Protein AF-A0A162JL66-F1 (afdb_monomer_lite)

pLDDT: mean 71.64, std 23.22, range [25.52, 96.62]

Radius of gyration: 28.18 Å; chains: 1; bounding box: 77×80×56 Å

Secondary structure (DSSP, 8-state):
-PPP-TTS--SHHHHHHHHHHHHTT--HHHHHHHH---HHHHHHHHTTSS---HHHHHHHHHHH-STTHHHHHHHHHHHSPPP-TT-PPPPPPP----PPPPP-PPPHHHHHHHHHHHHHHHHHHHHHHHHHHHSS----------------------PPPP--PPPPPP----PPP----PPPP-SPPPP---S-S-SS---EEPEEEPTT-TT-TTSPBPSS--EEEEEEEEE-SSS-EEEEEEEESSPPPTTEEEEEEEEE-TT---STTTT------EEEEEE-PBPTTSEEEEEEEE-SSTT-TT--EEEEEEEEEHHHHTTHHHHHHHHTSB-HHHHHHTT-EEEEEEEEPPP-

Foldseek 3Di:
DDQQFLVPDDEQVSLLVNLVVLCPPPQLVSQCVQQVDDSVRSVCSVVVVDGDDLSSQQSSCVRRPVVCNVSSSVSVCVHPPDPPPDPDPPDDDDDDDDDDDDDDDDPPVVVVVVVVVVVVVVVVVVVVVVVVVVPPDDDDDDDDDDDDDDDDDDDDPDDFDFFDADDDDDDDDDDDDDDDDDDDDDDDDDPPDDDDFDPDPQPAWWDWFAFLPPLQNLAAADPPKAWPTKGKDWDDDQQIWMKIKTAMPDDDDPQKWKWKWKFFAQPQQQWDPVSDGTPRFIQTHDTFDADPRRMTIDDIDGHDRPGTAGTWIKIWIKIAGPVCNVVRNVVCSVVVGHGSVRCVVRVIHTNTITIDGGDD

Sequence (360 aa):
MTQPRPDEVSSDEELRAAVLLLLGTSDDRAVERRVGVSKTTVNDLRNGRRRLTLKTLGLIVDAYDPEGREAWLAAWHRLHPKPARGAAPPEPAAGVTTQPAAQPGLPRRTAHVLAASALLASAAAVAAMVFVLARGDSGVVVEAASPAPRLLGPGSPGAAAPVGGPGPPPENGGPPPEDGGAPPAGGGAPPAGGGGCYSLPLPTSAAVGEGPGSGATELRRTAGLRITAGAYQYFASWNPSAAVGGRLSDRPAAGRLLIGAAWADPATADSTAAHHRGNGRFYPGEILRLTDQNCFTVQPYNLGYGGYTGITTRVYVLQVDSAVASVLPREAHRRGGLTADDLNRLGATAVGYLTIPSQP

Structure (mmCIF, N/CA/C/O backbone):
data_AF-A0A162JL66-F1
#
_entry.id   AF-A0A162JL66-F1
#
loop_
_atom_site.group_PDB
_atom_site.id
_atom_site.type_symbol
_atom_site.label_atom_id
_atom_site.label_alt_id
_atom_site.label_comp_id
_atom_site.label_asym_id
_atom_site.label_entity_id
_atom_site.label_seq_id
_atom_site.pdbx_PDB_ins_code
_atom_site.Cartn_x
_atom_site.Cartn_y
_atom_site.Cartn_z
_atom_site.occupancy
_atom_site.B_iso_or_equiv
_atom_site.auth_seq_id
_atom_site.auth_comp_id
_atom_site.auth_asym_id
_atom_site.auth_atom_id
_atom_site.pdbx_PDB_model_num
ATOM 1 N N . MET A 1 1 ? 22.229 -9.585 -30.115 1.00 55.38 1 MET A N 1
ATOM 2 C CA . MET A 1 1 ? 22.559 -8.330 -29.409 1.00 55.38 1 MET A CA 1
ATOM 3 C C . MET A 1 1 ? 24.070 -8.237 -29.357 1.00 55.38 1 MET A C 1
ATOM 5 O O . MET A 1 1 ? 24.690 -9.219 -28.972 1.00 55.38 1 MET A O 1
ATOM 9 N N . THR A 1 2 ? 24.650 -7.138 -29.832 1.00 69.44 2 THR A N 1
ATOM 10 C CA . THR A 1 2 ? 26.104 -6.916 -29.797 1.00 69.44 2 THR A CA 1
ATOM 11 C C . THR A 1 2 ? 26.551 -6.792 -28.343 1.00 69.44 2 THR A C 1
ATOM 13 O O . THR A 1 2 ? 25.904 -6.090 -27.567 1.00 69.44 2 THR A O 1
ATOM 16 N N . GLN A 1 3 ? 27.601 -7.517 -27.961 1.00 73.81 3 GLN A N 1
ATOM 17 C CA . GLN A 1 3 ? 28.135 -7.485 -26.601 1.00 73.81 3 GLN A CA 1
ATOM 18 C C . GLN A 1 3 ? 28.688 -6.079 -26.299 1.00 73.81 3 GLN A C 1
ATOM 20 O O . GLN A 1 3 ? 29.359 -5.510 -27.165 1.00 73.81 3 GLN A O 1
ATOM 25 N N . PRO A 1 4 ? 28.384 -5.493 -25.126 1.00 80.50 4 PRO A N 1
ATOM 26 C CA . PRO A 1 4 ? 28.867 -4.164 -24.766 1.00 80.50 4 PRO A CA 1
ATOM 27 C C . PRO A 1 4 ? 30.398 -4.130 -24.715 1.00 80.50 4 PRO A C 1
ATOM 29 O O . PRO A 1 4 ? 31.026 -5.039 -24.175 1.00 80.50 4 PRO A O 1
ATOM 32 N N . ARG A 1 5 ? 30.981 -3.068 -25.274 1.00 89.31 5 ARG A N 1
ATOM 33 C CA . ARG A 1 5 ? 32.426 -2.864 -25.398 1.00 89.31 5 ARG A CA 1
ATOM 34 C C . ARG A 1 5 ? 32.915 -1.810 -24.396 1.00 89.31 5 ARG A C 1
ATOM 36 O O . ARG A 1 5 ? 32.505 -0.654 -24.502 1.00 89.31 5 ARG A O 1
ATOM 43 N N . PRO A 1 6 ? 33.752 -2.169 -23.404 1.00 89.81 6 PRO A N 1
ATOM 44 C CA . PRO A 1 6 ? 34.174 -1.245 -22.342 1.00 89.81 6 PRO A CA 1
ATOM 45 C C . PRO A 1 6 ? 35.011 -0.054 -22.828 1.00 89.81 6 PRO A C 1
ATOM 47 O O . PRO A 1 6 ? 35.115 0.965 -22.148 1.00 89.81 6 PRO A O 1
ATOM 50 N N . ASP A 1 7 ? 35.666 -0.187 -23.974 1.00 90.56 7 ASP A N 1
ATOM 51 C CA . ASP A 1 7 ? 36.476 0.836 -24.633 1.00 90.56 7 ASP A CA 1
ATOM 52 C C . ASP A 1 7 ? 35.638 1.960 -25.255 1.00 90.56 7 ASP A C 1
ATOM 54 O O . ASP A 1 7 ? 36.099 3.098 -25.298 1.00 90.56 7 ASP A O 1
ATOM 58 N N . GLU A 1 8 ? 34.391 1.675 -25.634 1.00 90.62 8 GLU A N 1
ATOM 59 C CA . GLU A 1 8 ? 33.467 2.642 -26.245 1.00 90.62 8 GLU A CA 1
ATOM 60 C C . GLU A 1 8 ? 32.708 3.487 -25.198 1.00 90.62 8 GLU A C 1
ATOM 62 O O . GLU A 1 8 ? 32.038 4.455 -25.544 1.00 90.62 8 GLU A O 1
ATOM 67 N N . VAL A 1 9 ? 32.829 3.156 -23.906 1.00 92.56 9 VAL A N 1
ATOM 68 C CA . VAL A 1 9 ? 32.137 3.851 -22.811 1.00 92.56 9 VAL A CA 1
ATOM 69 C C . VAL A 1 9 ? 32.832 5.171 -22.455 1.00 92.56 9 VAL A C 1
ATOM 71 O O . VAL A 1 9 ? 34.001 5.179 -22.046 1.00 92.56 9 VAL A O 1
ATOM 74 N N . SER A 1 10 ? 32.078 6.271 -22.533 1.00 92.06 10 SER A N 1
ATOM 75 C CA . SER A 1 10 ? 32.544 7.650 -22.332 1.00 92.06 10 SER A CA 1
ATOM 76 C C . SER A 1 10 ? 31.839 8.416 -21.200 1.00 92.06 10 SER A C 1
ATOM 78 O O . SER A 1 10 ? 32.301 9.489 -20.810 1.00 92.06 10 SER A O 1
ATOM 80 N N . SER A 1 11 ? 30.772 7.859 -20.614 1.00 93.81 11 SER A N 1
ATOM 81 C CA . SER A 1 11 ? 30.043 8.460 -19.486 1.00 93.81 11 SER A CA 1
ATOM 82 C C . SER A 1 11 ? 29.573 7.439 -18.439 1.00 93.81 11 SER A C 1
ATOM 84 O O . SER A 1 11 ? 29.468 6.243 -18.714 1.00 93.81 11 SER A O 1
ATOM 86 N N . ASP A 1 12 ? 29.233 7.913 -17.231 1.00 91.88 12 ASP A N 1
ATOM 87 C CA . ASP A 1 12 ? 28.659 7.080 -16.155 1.00 91.88 12 ASP A CA 1
ATOM 88 C C . ASP A 1 12 ? 27.330 6.427 -16.564 1.00 91.88 12 ASP A C 1
ATOM 90 O O . ASP A 1 12 ? 27.007 5.314 -16.135 1.00 91.88 12 ASP A O 1
ATOM 94 N N . GLU A 1 13 ? 26.543 7.120 -17.390 1.00 90.81 13 GLU A N 1
ATOM 95 C CA . GLU A 1 13 ? 25.265 6.619 -17.887 1.00 90.81 13 GLU A CA 1
ATOM 96 C C . GLU A 1 13 ? 25.462 5.506 -18.918 1.00 90.81 13 GLU A C 1
ATOM 98 O O . GLU A 1 13 ? 24.816 4.462 -18.807 1.00 90.81 13 GLU A O 1
ATOM 103 N N . GLU A 1 14 ? 26.407 5.678 -19.846 1.00 93.50 14 GLU A N 1
ATOM 104 C CA . GLU A 1 14 ? 26.812 4.635 -20.793 1.00 93.50 14 GLU A CA 1
ATOM 105 C C . GLU A 1 14 ? 27.408 3.427 -20.072 1.00 93.50 14 GLU A C 1
ATOM 107 O O . GLU A 1 14 ? 27.053 2.293 -20.390 1.00 93.50 14 GLU A O 1
ATOM 112 N N . LEU A 1 15 ? 28.243 3.645 -19.047 1.00 94.38 15 LEU A N 1
ATOM 113 C CA . LEU A 1 15 ? 28.812 2.558 -18.252 1.00 94.38 15 LEU A CA 1
ATOM 114 C C . LEU A 1 15 ? 27.707 1.753 -17.568 1.00 94.38 15 LEU A C 1
ATOM 116 O O . LEU A 1 15 ? 27.706 0.522 -17.610 1.00 94.38 15 LEU A O 1
ATOM 120 N N . ARG A 1 16 ? 26.732 2.442 -16.964 1.00 94.31 16 ARG A N 1
ATOM 121 C CA . ARG A 1 16 ? 25.564 1.800 -16.360 1.00 94.31 16 ARG A CA 1
ATOM 122 C C . ARG A 1 16 ? 24.768 1.027 -17.409 1.00 94.31 16 ARG A C 1
ATOM 124 O O . ARG A 1 16 ? 24.469 -0.139 -17.173 1.00 94.31 16 ARG A O 1
ATOM 131 N N . ALA A 1 17 ? 24.437 1.637 -18.545 1.00 92.81 17 ALA A N 1
ATOM 132 C CA . ALA A 1 17 ? 23.670 0.992 -19.610 1.00 92.81 17 ALA A CA 1
ATOM 133 C C . ALA A 1 17 ? 24.374 -0.270 -20.138 1.00 92.81 17 ALA A C 1
ATOM 135 O O . ALA A 1 17 ? 23.748 -1.320 -20.275 1.00 92.81 17 ALA A O 1
ATOM 136 N N . ALA A 1 18 ? 25.688 -0.199 -20.341 1.00 95.12 18 ALA A N 1
ATOM 137 C CA . ALA A 1 18 ? 26.506 -1.307 -20.809 1.00 95.12 18 ALA A CA 1
ATOM 138 C C . ALA A 1 18 ? 26.575 -2.455 -19.777 1.00 95.12 18 ALA A C 1
ATOM 140 O O . ALA A 1 18 ? 26.423 -3.624 -20.132 1.00 95.12 18 ALA A O 1
ATOM 141 N N . VAL A 1 19 ? 26.678 -2.140 -18.481 1.00 93.62 19 VAL A N 1
ATOM 142 C CA . VAL A 1 19 ? 26.569 -3.138 -17.398 1.00 93.62 19 VAL A CA 1
ATOM 143 C C . VAL A 1 19 ? 25.168 -3.754 -17.333 1.00 93.62 19 VAL A C 1
ATOM 145 O O . VAL A 1 19 ? 25.031 -4.951 -17.091 1.00 93.62 19 VAL A O 1
ATOM 148 N N . LEU A 1 20 ? 24.107 -2.981 -17.577 1.00 93.25 20 LEU A N 1
ATOM 149 C CA . LEU A 1 20 ? 22.746 -3.523 -17.636 1.00 93.25 20 LEU A CA 1
ATOM 150 C C . LEU A 1 20 ? 22.550 -4.469 -18.829 1.00 93.25 20 LEU A C 1
ATOM 152 O O . LEU A 1 20 ? 21.842 -5.467 -18.687 1.00 93.25 20 LEU A O 1
ATOM 156 N N . LEU A 1 21 ? 23.215 -4.214 -19.961 1.00 93.69 21 LEU A N 1
ATOM 157 C CA . LEU A 1 21 ? 23.249 -5.141 -21.095 1.00 93.69 21 LEU A CA 1
ATOM 158 C C . LEU A 1 21 ? 23.950 -6.461 -20.740 1.00 93.69 21 LEU A C 1
ATOM 160 O O . LEU A 1 21 ? 23.457 -7.512 -21.146 1.00 93.69 21 LEU A O 1
ATOM 164 N N . LEU A 1 22 ? 25.025 -6.438 -19.937 1.00 91.62 22 LEU A N 1
ATOM 165 C CA . LEU A 1 22 ? 25.672 -7.663 -19.432 1.00 91.62 22 LEU A CA 1
ATOM 166 C C . LEU A 1 22 ? 24.730 -8.518 -18.574 1.00 91.62 22 LEU A C 1
ATOM 168 O O . LEU A 1 22 ? 24.736 -9.743 -18.677 1.00 91.62 22 LEU A O 1
ATOM 172 N N . LEU A 1 23 ? 23.898 -7.886 -17.739 1.00 92.00 23 LEU A N 1
ATOM 173 C CA . LEU A 1 23 ? 22.900 -8.603 -16.933 1.00 92.00 23 LEU A CA 1
ATOM 174 C C . LEU A 1 23 ? 21.811 -9.258 -17.803 1.00 92.00 23 LEU A C 1
ATOM 176 O O . LEU A 1 23 ? 21.158 -10.216 -17.368 1.00 92.00 23 LEU A O 1
ATOM 180 N N . GLY A 1 24 ? 21.606 -8.735 -19.015 1.00 89.81 24 GLY A N 1
ATOM 181 C CA . GLY A 1 24 ? 20.617 -9.204 -19.975 1.00 89.81 24 GLY A CA 1
ATOM 182 C C . GLY A 1 24 ? 19.205 -9.235 -19.390 1.00 89.81 24 GLY A C 1
ATOM 183 O O . GLY A 1 24 ? 18.811 -8.392 -18.581 1.00 89.81 24 GLY A O 1
ATOM 184 N N . THR A 1 25 ? 18.443 -10.260 -19.770 1.00 85.94 25 THR A N 1
ATOM 185 C CA . THR A 1 25 ? 17.066 -10.487 -19.304 1.00 85.94 25 THR A CA 1
ATOM 186 C C . THR A 1 25 ? 16.987 -11.246 -17.976 1.00 85.94 25 THR A C 1
ATOM 188 O O . THR A 1 25 ? 15.908 -11.698 -17.598 1.00 85.94 25 THR A O 1
ATOM 191 N N . SER A 1 26 ? 18.107 -11.430 -17.265 1.00 84.88 26 SER A N 1
ATOM 192 C CA . SER A 1 26 ? 18.126 -12.154 -15.987 1.00 84.88 26 SER A CA 1
ATOM 193 C C . SER A 1 26 ? 17.228 -11.456 -14.964 1.00 84.88 26 SER A C 1
ATOM 195 O O . SER A 1 26 ? 17.289 -10.234 -14.822 1.00 84.88 26 SER A O 1
ATOM 197 N N . ASP A 1 27 ? 16.405 -12.192 -14.218 1.00 89.25 27 ASP A N 1
ATOM 198 C CA . ASP A 1 27 ? 15.621 -11.589 -13.137 1.00 89.25 27 ASP A CA 1
ATOM 199 C C . ASP A 1 27 ? 16.525 -11.134 -11.971 1.00 89.25 27 ASP A C 1
ATOM 201 O O . ASP A 1 27 ? 17.622 -11.662 -11.770 1.00 89.25 27 ASP A O 1
ATOM 205 N N . ASP A 1 28 ? 16.077 -10.153 -11.182 1.00 88.75 28 ASP A N 1
ATOM 206 C CA . ASP A 1 28 ? 16.898 -9.561 -10.114 1.00 88.75 28 ASP A CA 1
ATOM 207 C C . ASP A 1 28 ? 17.362 -10.588 -9.065 1.00 88.75 28 ASP A C 1
ATOM 209 O O . ASP A 1 28 ? 18.447 -10.443 -8.503 1.00 88.75 28 ASP A O 1
ATOM 213 N N . ARG A 1 29 ? 16.567 -11.636 -8.793 1.00 82.88 29 ARG A N 1
ATOM 214 C CA . ARG A 1 29 ? 16.950 -12.692 -7.841 1.00 82.88 29 ARG A CA 1
ATOM 215 C C . ARG A 1 29 ? 18.001 -13.624 -8.437 1.00 82.88 29 ARG A C 1
ATOM 217 O O . ARG A 1 29 ? 18.835 -14.144 -7.699 1.00 82.88 29 ARG A O 1
ATOM 224 N N . ALA A 1 30 ? 17.961 -13.878 -9.742 1.00 85.69 30 ALA A N 1
ATOM 225 C CA . ALA A 1 30 ? 19.005 -14.626 -10.434 1.00 85.69 30 ALA A CA 1
ATOM 226 C C . ALA A 1 30 ? 20.337 -13.867 -10.408 1.00 85.69 30 ALA A C 1
ATOM 228 O O . ALA A 1 30 ? 21.368 -14.466 -10.100 1.00 85.69 30 ALA A O 1
ATOM 229 N N . VAL A 1 31 ? 20.305 -12.549 -10.638 1.00 90.94 31 VAL A N 1
ATOM 230 C CA . VAL A 1 31 ? 21.490 -11.689 -10.503 1.00 90.94 31 VAL A CA 1
ATOM 231 C C . VAL A 1 31 ? 22.008 -11.708 -9.064 1.00 90.94 31 VAL A C 1
ATOM 233 O O . VAL A 1 31 ? 23.198 -11.921 -8.858 1.00 90.94 31 VAL A O 1
ATOM 236 N N . GLU A 1 32 ? 21.131 -11.576 -8.067 1.00 92.56 32 GLU A N 1
ATOM 237 C CA . GLU A 1 32 ? 21.513 -11.619 -6.650 1.00 92.56 32 GLU A CA 1
ATOM 238 C C . GLU A 1 32 ? 22.238 -12.911 -6.267 1.00 92.56 32 GLU A C 1
ATOM 240 O O . GLU A 1 32 ? 23.322 -12.855 -5.688 1.00 92.56 32 GLU A O 1
ATOM 245 N N . ARG A 1 33 ? 21.693 -14.075 -6.642 1.00 89.31 33 ARG A N 1
ATOM 246 C CA . ARG A 1 33 ? 22.324 -15.373 -6.348 1.00 89.31 33 ARG A CA 1
ATOM 247 C C . ARG A 1 33 ? 23.684 -15.539 -7.020 1.00 89.31 33 ARG A C 1
ATOM 249 O O . ARG A 1 33 ? 24.554 -16.193 -6.460 1.00 89.31 33 ARG A O 1
ATOM 256 N N . ARG A 1 34 ? 23.844 -14.991 -8.226 1.00 91.88 34 ARG A N 1
ATOM 257 C CA . ARG A 1 34 ? 25.057 -15.161 -9.034 1.00 91.88 34 ARG A CA 1
ATOM 258 C C . ARG A 1 34 ? 26.168 -14.183 -8.650 1.00 91.88 34 ARG A C 1
ATOM 260 O O . ARG A 1 34 ? 27.333 -14.549 -8.692 1.00 91.88 34 ARG A O 1
ATOM 267 N N . VAL A 1 35 ? 25.804 -12.953 -8.297 1.00 93.69 35 VAL A N 1
ATOM 268 C CA . VAL A 1 35 ? 26.733 -11.830 -8.087 1.00 93.69 35 VAL A CA 1
ATOM 269 C C . VAL A 1 35 ? 26.956 -11.532 -6.598 1.00 93.69 35 VAL A C 1
ATOM 271 O O . VAL A 1 35 ? 27.946 -10.908 -6.224 1.00 93.69 35 VAL A O 1
ATOM 274 N N . GLY A 1 36 ? 26.028 -11.934 -5.724 1.00 91.06 36 GLY A N 1
ATOM 275 C CA . GLY A 1 36 ? 26.053 -11.586 -4.298 1.00 91.06 36 GLY A CA 1
ATOM 276 C C . GLY A 1 36 ? 25.657 -10.131 -4.007 1.00 91.06 36 GLY A C 1
ATOM 277 O O . GLY A 1 36 ? 25.866 -9.632 -2.902 1.00 91.06 36 GLY A O 1
ATOM 278 N N . VAL A 1 37 ? 25.090 -9.430 -4.991 1.00 91.81 37 VAL A N 1
ATOM 279 C CA . VAL A 1 37 ? 24.539 -8.076 -4.844 1.00 91.81 37 VAL A CA 1
ATOM 280 C C . VAL A 1 37 ? 23.053 -8.188 -4.528 1.00 91.81 37 VAL A C 1
ATOM 282 O O . VAL A 1 37 ? 22.335 -8.887 -5.233 1.00 91.81 37 VAL A O 1
ATOM 285 N N . SER A 1 38 ? 22.571 -7.495 -3.491 1.00 92.31 38 SER A N 1
ATOM 286 C CA . SER A 1 38 ? 21.170 -7.626 -3.068 1.00 92.31 38 SER A CA 1
ATOM 287 C C . SER A 1 38 ? 20.188 -7.312 -4.198 1.00 92.31 38 SER A C 1
ATOM 289 O O . SER A 1 38 ? 20.421 -6.391 -4.989 1.00 92.31 38 SER A O 1
ATOM 291 N N . LYS A 1 39 ? 19.044 -8.009 -4.224 1.00 91.69 39 LYS A N 1
ATOM 292 C CA . LYS A 1 39 ? 17.971 -7.773 -5.207 1.00 91.69 39 LYS A CA 1
ATOM 293 C C . LYS A 1 39 ? 17.625 -6.285 -5.334 1.00 91.69 39 LYS A C 1
ATOM 295 O O . LYS A 1 39 ? 17.505 -5.761 -6.438 1.00 91.69 39 LYS A O 1
ATOM 300 N N . THR A 1 40 ? 17.489 -5.595 -4.200 1.00 90.94 40 THR A N 1
ATOM 301 C CA . THR A 1 40 ? 17.179 -4.159 -4.156 1.00 90.94 40 THR A CA 1
ATOM 302 C C . THR A 1 40 ? 18.247 -3.331 -4.865 1.00 90.94 40 THR A C 1
ATOM 304 O O . THR A 1 40 ? 17.906 -2.458 -5.650 1.00 90.94 40 THR A O 1
ATOM 307 N N . THR A 1 41 ? 19.530 -3.655 -4.676 1.00 91.38 41 THR A N 1
ATOM 308 C CA . THR A 1 41 ? 20.629 -2.954 -5.355 1.00 91.38 41 THR A CA 1
ATOM 309 C C . THR A 1 41 ? 20.580 -3.152 -6.870 1.00 91.38 41 THR A C 1
ATOM 311 O O . THR A 1 41 ? 20.775 -2.188 -7.606 1.00 91.38 41 THR A O 1
ATOM 314 N N . VAL A 1 42 ? 20.302 -4.372 -7.342 1.00 92.38 42 VAL A N 1
ATOM 315 C CA . VAL A 1 42 ? 20.162 -4.663 -8.782 1.00 92.38 42 VAL A CA 1
ATOM 316 C C . VAL A 1 42 ? 18.983 -3.888 -9.375 1.00 92.38 42 VAL A C 1
ATOM 318 O O . VAL A 1 42 ? 19.127 -3.230 -10.406 1.00 92.38 42 VAL A O 1
ATOM 321 N N . ASN A 1 43 ? 17.842 -3.901 -8.683 1.00 91.38 43 ASN A N 1
ATOM 322 C CA . ASN A 1 43 ? 16.649 -3.160 -9.081 1.00 91.38 43 ASN A CA 1
ATOM 323 C C . ASN A 1 43 ? 16.908 -1.642 -9.118 1.00 91.38 43 ASN A C 1
ATOM 325 O O . ASN A 1 43 ? 16.503 -0.958 -10.054 1.00 91.38 43 ASN A O 1
ATOM 329 N N . ASP A 1 44 ? 17.619 -1.093 -8.133 1.00 93.19 44 ASP A N 1
ATOM 330 C CA . ASP A 1 44 ? 17.953 0.333 -8.103 1.00 93.19 44 ASP A CA 1
ATOM 331 C C . ASP A 1 44 ? 18.928 0.735 -9.215 1.00 93.19 44 ASP A C 1
ATOM 333 O O . ASP A 1 44 ? 18.790 1.821 -9.776 1.00 93.19 44 ASP A O 1
ATOM 337 N N . LEU A 1 45 ? 19.879 -0.133 -9.573 1.00 92.12 45 LEU A N 1
ATOM 338 C CA . LEU A 1 45 ? 20.788 0.089 -10.702 1.00 92.12 45 LEU A CA 1
ATOM 339 C C . LEU A 1 45 ? 20.041 0.097 -12.041 1.00 92.12 45 LEU A C 1
ATOM 341 O O . LEU A 1 45 ? 20.247 1.001 -12.858 1.00 92.12 45 LEU A O 1
ATOM 345 N N . ARG A 1 46 ? 19.137 -0.870 -12.244 1.00 91.38 46 ARG A N 1
ATOM 346 C CA . ARG A 1 46 ? 18.270 -0.956 -13.432 1.00 91.38 46 ARG A CA 1
ATOM 347 C C . ARG A 1 46 ? 17.433 0.302 -13.609 1.00 91.38 46 ARG A C 1
ATOM 349 O O . ARG A 1 46 ? 17.444 0.908 -14.676 1.00 91.38 46 ARG A O 1
ATOM 356 N N . ASN A 1 47 ? 16.810 0.750 -12.525 1.00 90.00 47 ASN A N 1
ATOM 357 C CA . ASN A 1 47 ? 15.946 1.927 -12.526 1.00 90.00 47 ASN A CA 1
ATOM 358 C C . ASN A 1 47 ? 16.706 3.262 -12.416 1.00 90.00 47 ASN A C 1
ATOM 360 O O . ASN A 1 47 ? 16.076 4.304 -12.283 1.00 90.00 47 ASN A O 1
ATOM 364 N N . GLY A 1 48 ? 18.046 3.258 -12.403 1.00 89.69 48 GLY A N 1
ATOM 365 C CA . GLY A 1 48 ? 18.849 4.483 -12.285 1.00 89.69 48 GLY A CA 1
ATOM 366 C C . GLY A 1 48 ? 18.729 5.200 -10.933 1.00 89.69 48 GLY A C 1
ATOM 367 O O . GLY A 1 48 ? 19.224 6.312 -10.784 1.00 89.69 48 GLY A O 1
ATOM 368 N N . ARG A 1 49 ? 18.114 4.565 -9.926 1.00 85.75 49 ARG A N 1
ATOM 369 C CA . ARG A 1 49 ? 17.976 5.100 -8.558 1.00 85.75 49 ARG A CA 1
ATOM 370 C C . ARG A 1 49 ? 19.281 5.050 -7.776 1.00 85.75 49 ARG A C 1
ATOM 372 O O . ARG A 1 49 ? 19.440 5.757 -6.785 1.00 85.75 49 ARG A O 1
ATOM 379 N N . ARG A 1 50 ? 20.212 4.196 -8.203 1.00 90.25 50 ARG A N 1
ATOM 380 C CA . ARG A 1 50 ? 21.532 4.065 -7.596 1.00 90.25 50 ARG A CA 1
ATOM 381 C C . ARG A 1 50 ? 22.616 4.237 -8.645 1.00 90.25 50 ARG A C 1
ATOM 383 O O . ARG A 1 50 ? 22.570 3.619 -9.706 1.00 90.25 50 ARG A O 1
ATOM 390 N N . ARG A 1 51 ? 23.625 5.041 -8.306 1.00 92.12 51 ARG A N 1
ATOM 391 C CA . ARG A 1 51 ? 24.854 5.139 -9.095 1.00 92.12 51 ARG A CA 1
ATOM 392 C C . ARG A 1 51 ? 25.620 3.823 -9.025 1.00 92.12 51 ARG A C 1
ATOM 394 O O . ARG A 1 51 ? 25.708 3.202 -7.960 1.00 92.12 51 AR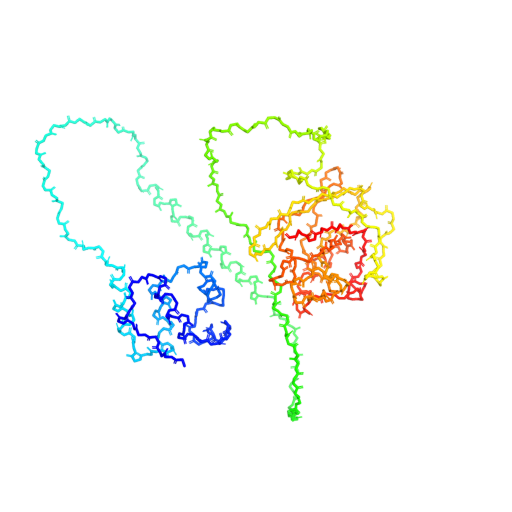G A O 1
ATOM 401 N N . LEU A 1 52 ? 26.189 3.415 -10.154 1.00 94.06 52 LEU A N 1
ATOM 402 C CA . LEU A 1 52 ? 27.126 2.302 -10.182 1.00 94.06 52 LEU A CA 1
ATOM 403 C C . LEU A 1 52 ? 28.319 2.638 -9.278 1.00 94.06 52 LEU A C 1
ATOM 405 O O . LEU A 1 52 ? 28.709 3.793 -9.155 1.00 94.06 52 LEU A O 1
ATOM 409 N N . THR A 1 53 ? 28.860 1.638 -8.588 1.00 95.25 53 THR A N 1
ATOM 410 C CA . THR A 1 53 ? 30.053 1.790 -7.742 1.00 95.25 53 THR A CA 1
ATOM 411 C C . THR A 1 53 ? 31.105 0.800 -8.202 1.00 95.25 53 THR A C 1
ATOM 413 O O . THR A 1 53 ? 30.740 -0.291 -8.641 1.00 95.25 53 THR A O 1
ATOM 416 N N . LEU A 1 54 ? 32.388 1.116 -8.007 1.00 95.50 54 LEU A N 1
ATOM 417 C CA . LEU A 1 54 ? 33.501 0.222 -8.347 1.00 95.50 54 LEU A CA 1
ATOM 418 C C . LEU A 1 54 ? 33.310 -1.197 -7.791 1.00 95.50 54 LEU A C 1
ATOM 420 O O . LEU A 1 54 ? 33.491 -2.178 -8.503 1.00 95.50 54 LEU A O 1
ATOM 424 N N . LYS A 1 55 ? 32.875 -1.309 -6.528 1.00 95.19 55 LYS A N 1
ATOM 425 C CA . LYS A 1 55 ? 32.601 -2.605 -5.892 1.00 95.19 55 LYS A CA 1
ATOM 426 C C . LYS A 1 55 ? 31.508 -3.381 -6.629 1.00 95.19 55 LYS A C 1
ATOM 428 O O . LYS A 1 55 ? 31.650 -4.577 -6.844 1.00 95.19 55 LYS A O 1
ATOM 433 N N . THR A 1 56 ? 30.411 -2.712 -6.980 1.00 95.06 56 THR A N 1
ATOM 434 C CA . THR A 1 56 ? 29.270 -3.381 -7.621 1.00 95.06 56 THR A CA 1
ATOM 435 C C . THR A 1 56 ? 29.573 -3.732 -9.075 1.00 95.06 56 THR A C 1
ATOM 437 O O . THR A 1 56 ? 29.207 -4.816 -9.511 1.00 95.06 56 THR A O 1
ATOM 440 N N . LEU A 1 57 ? 30.291 -2.860 -9.791 1.00 96.31 57 LEU A N 1
ATOM 441 C CA . LEU A 1 57 ? 30.820 -3.148 -11.122 1.00 96.31 57 LEU A CA 1
ATOM 442 C C . LEU A 1 57 ? 31.703 -4.399 -11.093 1.00 96.31 57 LEU A C 1
ATOM 444 O O . LEU A 1 57 ? 31.445 -5.322 -11.854 1.00 96.31 57 LEU A O 1
ATOM 448 N N . GLY A 1 58 ? 32.685 -4.452 -10.185 1.00 95.44 58 GLY A N 1
ATOM 449 C CA . GLY A 1 58 ? 33.593 -5.595 -10.064 1.00 95.44 58 GLY A CA 1
ATOM 450 C C . GLY A 1 58 ? 32.848 -6.912 -9.859 1.00 95.44 58 GLY A C 1
ATOM 451 O O . GLY A 1 58 ? 33.054 -7.845 -10.621 1.00 95.44 58 GLY A O 1
ATOM 452 N N . LEU A 1 59 ? 31.902 -6.953 -8.913 1.00 95.25 59 LEU A N 1
ATOM 453 C CA . LEU A 1 59 ? 31.103 -8.158 -8.664 1.00 95.25 59 LEU A CA 1
ATOM 454 C C . LEU A 1 59 ? 30.304 -8.602 -9.900 1.00 95.25 59 LEU A C 1
ATOM 456 O O . LEU A 1 59 ? 30.257 -9.791 -10.207 1.00 95.25 59 LEU A O 1
ATOM 460 N N . ILE A 1 60 ? 29.652 -7.666 -10.602 1.00 95.62 60 ILE A N 1
ATOM 461 C CA . ILE A 1 60 ? 28.850 -7.994 -11.790 1.00 95.62 60 ILE A CA 1
ATOM 462 C C . ILE A 1 60 ? 29.749 -8.533 -12.905 1.00 95.62 60 ILE A C 1
ATOM 464 O O . ILE A 1 60 ? 29.427 -9.555 -13.509 1.00 95.62 60 ILE A O 1
ATOM 468 N N . VAL A 1 61 ? 30.872 -7.869 -13.164 1.00 96.25 61 VAL A N 1
ATOM 469 C CA . VAL A 1 61 ? 31.783 -8.242 -14.246 1.00 96.25 61 VAL A CA 1
ATOM 470 C C . VAL A 1 61 ? 32.476 -9.571 -13.950 1.00 96.25 61 VAL A C 1
ATOM 472 O O . VAL A 1 61 ? 32.484 -10.433 -14.819 1.00 96.25 61 VAL A O 1
ATOM 475 N N . ASP A 1 62 ? 32.913 -9.818 -12.713 1.00 95.31 62 ASP A N 1
ATOM 476 C CA . ASP A 1 62 ? 33.477 -11.115 -12.299 1.00 95.31 62 ASP A CA 1
ATOM 477 C C . ASP A 1 62 ? 32.515 -12.286 -12.587 1.00 95.31 62 ASP A C 1
ATOM 479 O O . ASP A 1 62 ? 32.940 -13.401 -12.889 1.00 95.31 62 ASP A O 1
ATOM 483 N N . ALA A 1 63 ? 31.205 -12.040 -12.512 1.00 94.62 63 ALA A N 1
ATOM 484 C CA . ALA A 1 63 ? 30.178 -13.059 -12.691 1.00 94.62 63 ALA A CA 1
ATOM 485 C C . ALA A 1 63 ? 29.688 -13.239 -14.141 1.00 94.62 63 ALA A C 1
ATOM 487 O O . ALA A 1 63 ? 29.225 -14.336 -14.485 1.00 94.62 63 ALA A O 1
ATOM 488 N N . TYR A 1 64 ? 29.707 -12.183 -14.961 1.00 94.50 64 TYR A N 1
ATOM 489 C CA . TYR A 1 64 ? 29.111 -12.165 -16.308 1.00 94.50 64 TYR A CA 1
ATOM 490 C C . TYR A 1 64 ? 30.124 -11.994 -17.444 1.00 94.50 64 TYR A C 1
ATOM 492 O O . TYR A 1 64 ? 29.844 -12.453 -18.548 1.00 94.50 64 TYR A O 1
ATOM 500 N N . ASP A 1 65 ? 31.273 -11.373 -17.185 1.00 94.44 65 ASP A N 1
ATOM 501 C CA . ASP A 1 65 ? 32.336 -11.132 -18.164 1.00 94.44 65 ASP A CA 1
ATOM 502 C C . ASP A 1 65 ? 33.725 -11.141 -17.485 1.00 94.44 65 ASP A C 1
ATOM 504 O O . ASP A 1 65 ? 34.405 -10.113 -17.410 1.00 94.44 65 ASP A O 1
ATOM 508 N N . PRO A 1 66 ? 34.151 -12.292 -16.925 1.00 94.56 66 PRO A N 1
ATOM 509 C CA . PRO A 1 66 ? 35.411 -12.377 -16.188 1.00 94.56 66 PRO A CA 1
ATOM 510 C C . PRO A 1 66 ? 36.634 -12.123 -17.080 1.00 94.56 66 PRO A C 1
ATOM 512 O O . PRO A 1 66 ? 37.644 -11.613 -16.599 1.00 94.56 66 PRO A O 1
ATOM 515 N N . GLU A 1 67 ? 36.548 -12.441 -18.374 1.00 94.44 67 GLU A N 1
ATOM 516 C CA . GLU A 1 67 ? 37.622 -12.204 -19.346 1.00 94.44 67 GLU A CA 1
ATOM 517 C C . GLU A 1 67 ? 37.775 -10.707 -19.666 1.00 94.44 67 GLU A C 1
ATOM 519 O O . GLU A 1 67 ? 38.896 -10.212 -19.790 1.00 94.44 67 GLU A O 1
ATOM 524 N N . GLY A 1 68 ? 36.668 -9.955 -19.719 1.00 94.12 68 GLY A N 1
ATOM 525 C CA . GLY A 1 68 ? 36.654 -8.505 -19.933 1.00 94.12 68 GLY A CA 1
ATOM 526 C C . GLY A 1 68 ? 36.922 -7.661 -18.683 1.00 94.12 68 GLY A C 1
ATOM 527 O O . GLY A 1 68 ? 36.912 -6.429 -18.760 1.00 94.12 68 GLY A O 1
ATOM 528 N N . ARG A 1 69 ? 37.166 -8.281 -17.521 1.00 95.25 69 ARG A N 1
ATOM 529 C CA . ARG A 1 69 ? 37.236 -7.605 -16.215 1.00 95.25 69 ARG A CA 1
ATOM 530 C C . ARG A 1 69 ? 38.127 -6.373 -16.186 1.00 95.25 69 ARG A C 1
ATOM 532 O O . ARG A 1 69 ? 37.689 -5.296 -15.781 1.00 95.25 69 ARG A O 1
ATOM 539 N N . GLU A 1 70 ? 39.369 -6.517 -16.625 1.00 95.31 70 GLU A N 1
ATOM 540 C CA . GLU A 1 70 ? 40.335 -5.419 -16.592 1.00 95.31 70 GLU A CA 1
ATOM 541 C C . GLU A 1 70 ? 39.924 -4.268 -17.521 1.00 95.31 70 GLU A C 1
ATOM 543 O O . GLU A 1 70 ? 40.117 -3.102 -17.176 1.00 95.31 70 GLU A O 1
ATOM 548 N N . ALA A 1 71 ? 39.267 -4.562 -18.648 1.00 96.44 71 ALA A N 1
ATOM 549 C CA . ALA A 1 71 ? 38.756 -3.538 -19.557 1.00 96.44 71 ALA A CA 1
ATOM 550 C C . ALA A 1 71 ? 37.606 -2.730 -18.926 1.00 96.44 71 ALA A C 1
ATOM 552 O O . ALA A 1 71 ? 37.579 -1.502 -19.040 1.00 96.44 71 ALA A O 1
ATOM 553 N N . TRP A 1 72 ? 36.700 -3.385 -18.193 1.00 96.62 72 TRP A N 1
ATOM 554 C CA . TRP A 1 72 ? 35.629 -2.715 -17.444 1.00 96.62 72 TRP A CA 1
ATOM 555 C C . TRP A 1 72 ? 36.153 -1.846 -16.300 1.00 96.62 72 TRP A C 1
ATOM 557 O O . TRP A 1 72 ? 35.678 -0.726 -16.097 1.00 96.62 72 TRP A O 1
ATOM 567 N N . LEU A 1 73 ? 37.154 -2.329 -15.561 1.00 95.75 73 LEU A N 1
ATOM 568 C CA . LEU A 1 73 ? 37.785 -1.546 -14.498 1.00 95.75 73 LEU A CA 1
ATOM 569 C C . LEU A 1 73 ? 38.576 -0.362 -15.063 1.00 95.75 73 LEU A C 1
ATOM 571 O O . LEU A 1 73 ? 38.520 0.735 -14.505 1.00 95.75 73 LEU A O 1
ATOM 575 N N . ALA A 1 74 ? 39.253 -0.543 -16.198 1.00 94.56 74 ALA A N 1
ATOM 576 C CA . ALA A 1 74 ? 39.901 0.551 -16.910 1.00 94.56 74 ALA A CA 1
ATOM 577 C C . ALA A 1 74 ? 38.881 1.614 -17.347 1.00 94.56 74 ALA A C 1
ATOM 579 O O . ALA A 1 74 ? 39.132 2.802 -17.148 1.00 94.56 74 ALA A O 1
ATOM 580 N N . ALA A 1 75 ? 37.716 1.212 -17.868 1.00 96.31 75 ALA A N 1
ATOM 581 C CA . ALA A 1 75 ? 36.632 2.133 -18.215 1.00 96.31 75 ALA A CA 1
ATOM 582 C C . ALA A 1 75 ? 36.156 2.946 -17.004 1.00 96.31 75 ALA A C 1
ATOM 584 O O . ALA A 1 75 ? 36.108 4.174 -17.065 1.00 96.31 75 ALA A O 1
ATOM 585 N N . TRP A 1 76 ? 35.918 2.285 -15.867 1.00 96.19 76 TRP A N 1
ATOM 586 C CA . TRP A 1 76 ? 35.587 2.962 -14.611 1.00 96.19 76 TRP A CA 1
ATOM 587 C C . TRP A 1 76 ? 36.660 3.980 -14.197 1.00 96.19 76 TRP A C 1
ATOM 589 O O . TRP A 1 76 ? 36.340 5.101 -13.806 1.00 96.19 76 TRP A O 1
ATOM 599 N N . HIS A 1 77 ? 37.942 3.622 -14.285 1.00 95.00 77 HIS A N 1
ATOM 600 C CA . HIS A 1 77 ? 39.036 4.516 -13.901 1.00 95.00 77 HIS A CA 1
ATOM 601 C C . HIS A 1 77 ? 39.229 5.704 -14.848 1.00 95.00 77 HIS A C 1
ATOM 603 O O . HIS A 1 77 ? 39.648 6.763 -14.380 1.00 95.00 77 HIS A O 1
ATOM 609 N N . ARG A 1 78 ? 38.894 5.568 -16.139 1.00 94.69 78 ARG A N 1
ATOM 610 C CA . ARG A 1 78 ? 38.862 6.707 -17.073 1.00 94.69 78 ARG A CA 1
ATOM 611 C C . ARG A 1 78 ? 37.792 7.726 -16.679 1.00 94.69 78 ARG A C 1
ATOM 613 O O . ARG A 1 78 ? 38.066 8.920 -16.707 1.00 94.69 78 ARG A O 1
ATOM 620 N N . LEU A 1 79 ? 36.609 7.256 -16.281 1.00 94.19 79 LEU A N 1
ATOM 621 C CA . LEU A 1 79 ? 35.492 8.112 -15.857 1.00 94.19 79 LEU A CA 1
ATOM 622 C C . LEU A 1 79 ? 35.690 8.705 -14.457 1.00 94.19 79 LEU A C 1
ATOM 624 O O . LEU A 1 79 ? 35.230 9.807 -14.163 1.00 94.19 79 LEU A O 1
ATOM 628 N N . HIS A 1 80 ? 36.412 7.990 -13.594 1.00 92.19 80 HIS A N 1
ATOM 629 C CA . HIS A 1 80 ? 36.672 8.386 -12.214 1.00 92.19 80 HIS A CA 1
ATOM 630 C C . HIS A 1 80 ? 38.176 8.430 -11.924 1.00 92.19 80 HIS A C 1
ATOM 632 O O . HIS A 1 80 ? 38.690 7.575 -11.184 1.00 92.19 80 HIS A O 1
ATOM 638 N N . PRO A 1 81 ? 38.902 9.420 -12.478 1.00 85.31 81 PRO A N 1
ATOM 639 C CA . PRO A 1 81 ? 40.317 9.578 -12.202 1.00 85.31 81 PRO A CA 1
ATOM 640 C C . PRO A 1 81 ? 40.511 9.772 -10.699 1.00 85.31 81 PRO A C 1
ATOM 642 O O . PRO A 1 81 ? 39.924 10.653 -10.066 1.00 85.31 81 PRO A O 1
ATOM 645 N N . LYS A 1 82 ? 41.335 8.910 -10.101 1.00 80.12 82 LYS A N 1
ATOM 646 C CA . LYS A 1 82 ? 41.685 9.038 -8.689 1.00 80.12 82 LYS A CA 1
ATOM 647 C C . LYS A 1 82 ? 42.440 10.362 -8.522 1.00 80.12 82 LYS A C 1
ATOM 649 O O . LYS A 1 82 ? 43.418 10.561 -9.244 1.00 80.12 82 LYS A O 1
ATOM 654 N N . PRO A 1 83 ? 42.040 11.253 -7.597 1.00 65.94 83 PRO A N 1
ATOM 655 C CA . PRO A 1 83 ? 42.772 12.492 -7.377 1.00 65.94 83 PRO A CA 1
ATOM 656 C C . PRO A 1 83 ? 44.229 12.151 -7.069 1.00 65.94 83 PRO A C 1
ATOM 658 O O . PRO A 1 83 ? 44.507 11.317 -6.198 1.00 65.94 83 PRO A O 1
ATOM 661 N N . ALA A 1 84 ? 45.146 12.745 -7.838 1.00 67.81 84 ALA A N 1
ATOM 662 C CA . ALA A 1 84 ? 46.573 12.508 -7.709 1.00 67.81 84 ALA A CA 1
ATOM 663 C C . ALA A 1 84 ? 46.994 12.847 -6.278 1.00 67.81 84 ALA A C 1
ATOM 665 O O . ALA A 1 84 ? 47.011 14.003 -5.854 1.00 67.81 84 ALA A O 1
ATOM 666 N N . ARG A 1 85 ? 47.300 11.808 -5.504 1.00 56.81 85 ARG A N 1
ATOM 667 C CA . ARG A 1 85 ? 47.792 11.938 -4.138 1.00 56.81 85 ARG A CA 1
ATOM 668 C C . ARG A 1 85 ? 49.247 12.401 -4.223 1.00 56.81 85 ARG A C 1
ATOM 670 O O . ARG A 1 85 ? 50.145 11.572 -4.171 1.00 56.81 85 ARG A O 1
ATOM 677 N N . GLY A 1 86 ? 49.464 13.698 -4.437 1.00 59.91 86 GLY A N 1
ATOM 678 C CA . GLY A 1 86 ? 50.815 14.254 -4.539 1.00 59.91 86 GLY A CA 1
ATOM 679 C C . GLY A 1 86 ? 51.003 15.524 -5.365 1.00 59.91 86 GLY A C 1
ATOM 680 O O . GLY A 1 86 ? 52.150 15.875 -5.612 1.00 59.91 86 GLY A O 1
ATOM 681 N N . ALA A 1 87 ? 49.952 16.238 -5.784 1.00 47.28 87 ALA A N 1
ATOM 682 C CA . ALA A 1 87 ? 50.164 17.623 -6.207 1.00 47.28 87 ALA A CA 1
ATOM 683 C C . ALA A 1 87 ? 50.513 18.443 -4.956 1.00 47.28 87 ALA A C 1
ATOM 685 O O . ALA A 1 87 ? 49.658 18.670 -4.098 1.00 47.28 87 ALA A O 1
ATOM 686 N N . ALA A 1 88 ? 51.794 18.791 -4.813 1.00 52.66 88 ALA A N 1
ATOM 687 C CA . ALA A 1 88 ? 52.262 19.702 -3.781 1.00 52.66 88 ALA A CA 1
ATOM 688 C C . ALA A 1 88 ? 51.417 20.991 -3.824 1.00 52.66 88 ALA A C 1
ATOM 690 O O . ALA A 1 88 ? 51.107 21.465 -4.922 1.00 52.66 88 ALA A O 1
ATOM 691 N N . PRO A 1 89 ? 51.016 21.549 -2.669 1.00 60.06 89 PRO A N 1
ATOM 692 C CA . PRO A 1 89 ? 50.358 22.847 -2.641 1.00 60.06 89 PRO A CA 1
ATOM 693 C C . PRO A 1 89 ? 51.246 23.876 -3.355 1.00 60.06 89 PRO A C 1
ATOM 695 O O . PRO A 1 89 ? 52.462 23.839 -3.145 1.00 60.06 89 PRO A O 1
ATOM 698 N N . PRO A 1 90 ? 50.693 24.791 -4.170 1.00 56.12 90 PRO A N 1
ATOM 699 C CA . PRO A 1 90 ? 51.465 25.942 -4.606 1.00 56.12 90 PRO A CA 1
ATOM 700 C C . PRO A 1 90 ? 51.948 26.689 -3.361 1.00 56.12 90 PRO A C 1
ATOM 702 O O . PRO A 1 90 ? 51.181 26.945 -2.430 1.00 56.12 90 PRO A O 1
ATOM 705 N N . GLU A 1 91 ? 53.248 26.958 -3.342 1.00 51.28 91 GLU A N 1
ATOM 706 C CA . GLU A 1 91 ? 53.952 27.692 -2.301 1.00 51.28 91 GLU A CA 1
ATOM 707 C C . GLU A 1 91 ? 53.196 29.003 -2.001 1.00 51.28 91 GLU A C 1
ATOM 709 O O . GLU A 1 91 ? 52.975 29.803 -2.917 1.00 51.28 91 GLU A O 1
ATOM 714 N N . PRO A 1 92 ? 52.715 29.229 -0.765 1.00 47.00 92 PRO A N 1
ATOM 715 C CA . PRO A 1 92 ? 52.014 30.459 -0.445 1.00 47.00 92 PRO A CA 1
ATOM 716 C C . PRO A 1 92 ? 53.009 31.619 -0.449 1.00 47.00 92 PRO A C 1
ATOM 718 O O . PRO A 1 92 ? 53.978 31.631 0.311 1.00 47.00 92 PRO A O 1
ATOM 721 N N . ALA A 1 93 ? 52.739 32.613 -1.295 1.00 47.91 93 ALA A N 1
ATOM 722 C CA . ALA A 1 93 ? 53.411 33.899 -1.244 1.00 47.91 93 ALA A CA 1
ATOM 723 C C . ALA A 1 93 ? 53.299 34.482 0.175 1.00 47.91 93 ALA A C 1
ATOM 725 O O . ALA A 1 93 ? 52.213 34.554 0.756 1.00 47.91 93 ALA A O 1
ATOM 726 N N . ALA A 1 94 ? 54.443 34.878 0.728 1.00 49.88 94 ALA A N 1
ATOM 727 C CA . ALA A 1 94 ? 54.542 35.552 2.010 1.00 49.88 94 ALA A CA 1
ATOM 728 C C . ALA A 1 94 ? 53.645 36.801 2.028 1.00 49.88 94 ALA A C 1
ATOM 730 O O . ALA A 1 94 ? 53.808 37.701 1.207 1.00 49.88 94 ALA A O 1
ATOM 731 N N . GLY A 1 95 ? 52.705 36.866 2.973 1.00 43.47 95 GLY A N 1
ATOM 732 C CA . GLY A 1 95 ? 51.803 38.007 3.066 1.00 43.47 95 GLY A CA 1
ATOM 733 C C . GLY A 1 95 ? 50.821 37.945 4.229 1.00 43.47 95 GLY A C 1
ATOM 734 O O . GLY A 1 95 ? 49.689 37.525 4.059 1.00 43.47 95 GLY A O 1
ATOM 735 N N . VAL A 1 96 ? 51.280 38.449 5.376 1.00 40.84 96 VAL A N 1
ATOM 736 C CA . VAL A 1 96 ? 50.507 39.115 6.441 1.00 40.84 96 VAL A CA 1
ATOM 737 C C . VAL A 1 96 ? 49.481 38.284 7.233 1.00 40.84 96 VAL A C 1
ATOM 739 O O . VAL A 1 96 ? 48.386 37.934 6.808 1.00 40.84 96 VAL A O 1
ATOM 742 N N . THR A 1 97 ? 49.863 38.086 8.490 1.00 42.84 97 THR A N 1
ATOM 743 C CA . THR A 1 97 ? 49.105 37.653 9.661 1.00 42.84 97 THR A CA 1
ATOM 744 C C . THR A 1 97 ? 47.825 38.462 9.894 1.00 42.84 97 THR A C 1
ATOM 746 O O . THR A 1 97 ? 47.871 39.680 10.053 1.00 42.84 97 THR A O 1
ATOM 749 N N . THR A 1 98 ? 46.692 37.784 10.091 1.00 39.09 98 THR A N 1
ATOM 750 C CA . THR A 1 98 ? 45.687 38.205 11.086 1.00 39.09 98 THR A CA 1
ATOM 751 C C . THR A 1 98 ? 44.878 36.991 11.542 1.00 39.09 98 THR A C 1
ATOM 753 O O . THR A 1 98 ? 44.096 36.416 10.793 1.00 39.09 98 THR A O 1
ATOM 756 N N . GLN A 1 99 ? 45.120 36.565 12.780 1.00 40.44 99 GLN A N 1
ATOM 757 C CA . GLN A 1 99 ? 44.464 35.438 13.438 1.00 40.44 99 GLN A CA 1
ATOM 758 C C . GLN A 1 99 ? 43.367 35.978 14.372 1.00 40.44 99 GLN A C 1
ATOM 760 O O . GLN A 1 99 ? 43.702 36.733 15.286 1.00 40.44 99 GLN A O 1
ATOM 765 N N . PRO A 1 100 ? 42.081 35.609 14.207 1.00 39.16 100 PRO A N 1
ATOM 766 C CA . PRO A 1 100 ? 41.064 35.844 15.226 1.00 39.16 100 PRO A CA 1
ATOM 767 C C . PRO A 1 100 ? 41.077 34.737 16.290 1.00 39.16 100 PRO A C 1
ATOM 769 O O . PRO A 1 100 ? 41.392 33.578 16.019 1.00 39.16 100 PRO A O 1
ATOM 772 N N . ALA A 1 101 ? 40.743 35.140 17.513 1.00 37.31 101 ALA A N 1
ATOM 773 C CA . ALA A 1 101 ? 40.867 34.394 18.758 1.00 37.31 101 ALA A CA 1
ATOM 774 C C . ALA A 1 101 ? 40.150 33.028 18.784 1.00 37.31 101 ALA A C 1
ATOM 776 O O . ALA A 1 101 ? 39.002 32.884 18.366 1.00 37.31 101 ALA A O 1
ATOM 777 N N . ALA A 1 102 ? 40.840 32.036 19.353 1.00 39.56 102 ALA A N 1
ATOM 778 C CA . ALA A 1 102 ? 40.336 30.696 19.612 1.00 39.56 102 ALA A CA 1
ATOM 779 C C . ALA A 1 102 ? 39.339 30.682 20.783 1.00 39.56 102 ALA A C 1
ATOM 781 O O . ALA A 1 102 ? 39.634 31.177 21.870 1.00 39.56 102 ALA A O 1
ATOM 782 N N . GLN A 1 103 ? 38.184 30.047 20.575 1.00 46.84 103 GLN A N 1
ATOM 783 C CA . GLN A 1 103 ? 37.319 29.588 21.663 1.00 46.84 103 GLN A CA 1
ATOM 784 C C . GLN A 1 103 ? 37.901 28.306 22.297 1.00 46.84 103 GLN A C 1
ATOM 786 O O . GLN A 1 103 ? 38.486 27.485 21.581 1.00 46.84 103 GLN A O 1
ATOM 791 N N . PRO A 1 104 ? 37.743 28.089 23.617 1.00 47.06 104 PRO A N 1
ATOM 792 C CA . PRO A 1 104 ? 38.280 26.916 24.301 1.00 47.06 104 PRO A CA 1
ATOM 793 C C . PRO A 1 104 ? 37.447 25.667 23.977 1.00 47.06 104 PRO A C 1
ATOM 795 O O . PRO A 1 104 ? 36.407 25.405 24.576 1.00 47.06 104 PRO A O 1
ATOM 798 N N . GLY A 1 105 ? 37.915 24.887 23.001 1.00 43.81 105 GLY A N 1
ATOM 799 C CA . GLY A 1 105 ? 37.372 23.573 22.668 1.00 43.81 105 GLY A CA 1
ATOM 800 C C . GLY A 1 105 ? 37.793 22.504 23.680 1.00 43.81 105 GLY A C 1
ATOM 801 O O . GLY A 1 105 ? 38.958 22.416 24.069 1.00 43.81 105 GLY A O 1
ATOM 802 N N . LEU A 1 106 ? 36.827 21.676 24.081 1.00 52.47 106 LEU A N 1
ATOM 803 C CA . LEU A 1 106 ? 36.997 20.496 24.932 1.00 52.47 106 LEU A CA 1
ATOM 804 C C . LEU A 1 106 ? 38.191 19.622 24.488 1.00 52.47 106 LEU A C 1
ATOM 806 O O . LEU A 1 106 ? 38.374 19.386 23.289 1.00 52.47 106 LEU A O 1
ATOM 810 N N . PRO A 1 107 ? 38.993 19.093 25.432 1.00 61.50 107 PRO A N 1
ATOM 811 C CA . PRO A 1 107 ? 40.176 18.317 25.096 1.00 61.50 107 PRO A CA 1
ATOM 812 C C . PRO A 1 107 ? 39.781 17.059 24.315 1.00 61.50 107 PRO A C 1
ATOM 814 O O . PRO A 1 107 ? 38.943 16.276 24.755 1.00 61.50 107 PRO A O 1
ATOM 817 N N . ARG A 1 108 ? 40.428 16.836 23.160 1.00 55.25 108 ARG A N 1
ATOM 818 C CA . ARG A 1 108 ? 40.198 15.693 22.244 1.00 55.25 108 ARG A CA 1
ATOM 819 C C . ARG A 1 108 ? 40.092 14.334 22.945 1.00 55.25 108 ARG A C 1
ATOM 821 O O . ARG A 1 108 ? 39.397 13.448 22.462 1.00 55.25 108 ARG A O 1
ATOM 828 N N . ARG A 1 109 ? 40.739 14.167 24.101 1.00 53.31 109 ARG A N 1
ATOM 829 C CA . ARG A 1 109 ? 40.654 12.941 24.907 1.00 53.31 109 ARG A CA 1
ATOM 830 C C . ARG A 1 109 ? 39.235 12.649 25.415 1.00 53.31 109 ARG A C 1
ATOM 832 O O . ARG A 1 109 ? 38.853 11.486 25.422 1.00 53.31 109 ARG A O 1
ATOM 839 N N . THR A 1 110 ? 38.426 13.655 25.745 1.00 53.66 110 THR A N 1
ATOM 840 C CA . THR A 1 110 ? 37.044 13.456 26.222 1.00 53.66 110 THR A CA 1
ATOM 841 C C . THR A 1 110 ? 36.096 13.053 25.089 1.00 53.66 110 THR A C 1
ATOM 843 O O . THR A 1 110 ? 35.215 12.220 25.287 1.00 53.66 110 THR A O 1
ATOM 846 N N . ALA A 1 111 ? 36.325 13.564 23.873 1.00 53.56 111 ALA A N 1
ATOM 847 C CA . ALA A 1 111 ? 35.557 13.180 22.686 1.00 53.56 111 ALA A CA 1
ATOM 848 C C . ALA A 1 111 ? 35.790 11.709 22.292 1.00 53.56 111 ALA A C 1
ATOM 850 O O . ALA A 1 111 ? 34.851 11.009 21.917 1.00 53.56 111 ALA A O 1
ATOM 851 N N . HIS A 1 112 ? 37.021 11.204 22.442 1.00 49.62 112 HIS A N 1
ATOM 852 C CA . HIS A 1 112 ? 37.330 9.799 22.156 1.00 49.62 112 HIS A CA 1
ATOM 853 C C . HIS A 1 112 ? 36.712 8.822 23.168 1.00 49.62 112 HIS A C 1
ATOM 855 O O . HIS A 1 112 ? 36.298 7.733 22.778 1.00 49.62 112 HIS A O 1
ATOM 861 N N . VAL A 1 113 ? 36.584 9.212 24.440 1.00 55.91 113 VAL A N 1
ATOM 862 C CA . VAL A 1 113 ? 35.947 8.371 25.472 1.00 55.91 113 VAL A CA 1
ATOM 863 C C . VAL A 1 113 ? 34.426 8.286 25.272 1.00 55.91 113 VAL A C 1
ATOM 865 O O . VAL A 1 113 ? 33.844 7.211 25.433 1.00 55.91 113 VAL A O 1
ATOM 868 N N . LEU A 1 114 ? 33.779 9.375 24.838 1.00 51.06 114 LEU A N 1
ATOM 869 C CA . LEU A 1 114 ? 32.346 9.377 24.507 1.00 51.06 114 LEU A CA 1
ATOM 870 C C . LEU A 1 114 ? 32.033 8.598 23.216 1.00 51.06 114 LEU A C 1
ATOM 872 O O . LEU A 1 114 ? 31.040 7.877 23.154 1.00 51.06 114 LEU A O 1
ATOM 876 N N . ALA A 1 115 ? 32.906 8.658 22.206 1.00 51.78 115 ALA A N 1
ATOM 877 C CA . ALA A 1 115 ? 32.739 7.867 20.985 1.00 51.78 115 ALA A CA 1
ATOM 878 C C . ALA A 1 115 ? 32.934 6.354 21.224 1.00 51.78 115 ALA A C 1
ATOM 880 O O . ALA A 1 115 ? 32.203 5.536 20.665 1.00 51.78 115 ALA A O 1
ATOM 881 N N . ALA A 1 116 ? 33.883 5.965 22.084 1.00 48.41 116 ALA A N 1
ATOM 882 C CA . ALA A 1 116 ? 34.136 4.559 22.408 1.00 48.41 116 ALA A CA 1
ATOM 883 C C . ALA A 1 116 ? 33.002 3.916 23.233 1.00 48.41 116 ALA A C 1
ATOM 885 O O . ALA A 1 116 ? 32.687 2.740 23.047 1.00 48.41 116 ALA A O 1
ATOM 886 N N . SER A 1 117 ? 32.347 4.685 24.106 1.00 49.31 117 SER A N 1
ATOM 887 C CA . SER A 1 117 ? 31.223 4.201 24.923 1.00 49.31 117 SER A CA 1
ATOM 888 C C . SER A 1 117 ? 29.935 4.005 24.109 1.00 49.31 117 SER A C 1
ATOM 890 O O . SER A 1 117 ? 29.222 3.025 24.329 1.00 49.31 117 SER A O 1
ATOM 892 N N . ALA A 1 118 ? 29.683 4.840 23.094 1.00 49.75 118 ALA A N 1
ATOM 893 C CA . ALA A 1 118 ? 28.564 4.652 22.163 1.00 49.75 118 ALA A CA 1
ATOM 894 C C . ALA A 1 118 ? 28.699 3.376 21.297 1.00 49.75 118 ALA A C 1
ATOM 896 O O . ALA A 1 118 ? 27.703 2.717 20.983 1.00 49.75 118 ALA A O 1
ATOM 897 N N . LEU A 1 119 ? 29.931 2.984 20.953 1.00 50.38 119 LEU A N 1
ATOM 898 C CA . LEU A 1 119 ? 30.231 1.773 20.176 1.00 50.38 119 LEU A CA 1
ATOM 899 C C . LEU A 1 119 ? 30.023 0.474 20.977 1.00 50.38 119 LEU A C 1
ATOM 901 O O . LEU A 1 119 ? 29.549 -0.524 20.435 1.00 50.38 119 LEU A O 1
ATOM 905 N N . LEU A 1 120 ? 30.312 0.484 22.281 1.00 50.41 120 LEU A N 1
ATOM 906 C CA . LEU A 1 120 ? 30.067 -0.673 23.152 1.00 50.41 120 LEU A CA 1
ATOM 907 C C . LEU A 1 120 ? 28.571 -0.889 23.429 1.00 50.41 120 LEU A C 1
ATOM 909 O O . LEU A 1 120 ? 28.104 -2.029 23.425 1.00 50.41 120 LEU A O 1
ATOM 913 N N . ALA A 1 121 ? 27.799 0.189 23.602 1.00 50.91 121 ALA A N 1
ATOM 914 C CA . ALA A 1 121 ? 26.351 0.098 23.805 1.00 50.91 121 ALA A CA 1
ATOM 915 C C . ALA A 1 121 ? 25.615 -0.448 22.565 1.00 50.91 121 ALA A C 1
ATOM 917 O O . ALA A 1 121 ? 24.686 -1.248 22.686 1.00 50.91 121 ALA A O 1
ATOM 918 N N . SER A 1 122 ? 26.065 -0.073 21.365 1.00 45.97 122 SER A N 1
ATOM 919 C CA . SER A 1 122 ? 25.492 -0.560 20.103 1.00 45.97 122 SER A CA 1
ATOM 920 C C . SER A 1 122 ? 25.823 -2.034 19.835 1.00 45.97 122 SER A C 1
ATOM 922 O O . SER A 1 122 ? 24.943 -2.781 19.408 1.00 45.97 122 SER A O 1
ATOM 924 N N . ALA A 1 123 ? 27.028 -2.504 20.178 1.00 56.72 123 ALA A N 1
ATOM 925 C CA . ALA A 1 123 ? 27.374 -3.926 20.086 1.00 56.72 123 ALA A CA 1
ATOM 926 C C . ALA A 1 123 ? 26.518 -4.809 21.021 1.00 56.72 123 ALA A C 1
ATOM 928 O O . ALA A 1 123 ? 26.062 -5.881 20.616 1.00 56.72 123 ALA A O 1
ATOM 929 N N . ALA A 1 124 ? 26.237 -4.342 22.244 1.00 55.75 124 ALA A N 1
ATOM 930 C CA . ALA A 1 124 ? 25.386 -5.060 23.195 1.00 55.75 124 ALA A CA 1
ATOM 931 C C . ALA A 1 124 ? 23.921 -5.159 22.722 1.00 55.75 124 ALA A C 1
ATOM 933 O O . ALA A 1 124 ? 23.300 -6.216 22.850 1.00 55.75 124 ALA A O 1
ATOM 934 N N . ALA A 1 125 ? 23.383 -4.095 22.116 1.00 53.97 125 ALA A N 1
ATOM 935 C CA . ALA A 1 125 ? 22.025 -4.090 21.571 1.00 53.97 125 ALA A CA 1
ATOM 936 C C . ALA A 1 125 ? 21.861 -5.067 20.390 1.00 53.97 125 ALA A C 1
ATOM 938 O O . ALA A 1 125 ? 20.862 -5.786 20.312 1.00 53.97 125 ALA A O 1
ATOM 939 N N . VAL A 1 126 ? 22.864 -5.154 19.506 1.00 61.66 126 VAL A N 1
ATOM 940 C CA . VAL A 1 126 ? 22.863 -6.106 18.382 1.00 61.66 126 VAL A CA 1
ATOM 941 C C . VAL A 1 126 ? 22.948 -7.551 18.883 1.00 61.66 126 VAL A C 1
ATOM 943 O O . VAL A 1 126 ? 22.193 -8.404 18.415 1.00 61.66 126 VAL A O 1
ATOM 946 N N . ALA A 1 127 ? 23.795 -7.832 19.878 1.00 56.44 127 ALA A N 1
ATOM 947 C CA . ALA A 1 127 ? 23.894 -9.166 20.473 1.00 56.44 127 ALA A CA 1
ATOM 948 C C . ALA A 1 127 ? 22.576 -9.611 21.139 1.00 56.44 127 ALA A C 1
ATOM 950 O O . ALA A 1 127 ? 22.159 -10.759 20.973 1.00 56.44 127 ALA A O 1
ATOM 951 N N . ALA A 1 128 ? 21.875 -8.701 21.826 1.00 50.72 128 ALA A N 1
ATOM 952 C CA . ALA A 1 128 ? 20.571 -8.983 22.426 1.00 50.72 128 ALA A CA 1
ATOM 953 C C . ALA A 1 128 ? 19.485 -9.273 21.370 1.00 50.72 128 ALA A C 1
ATOM 955 O O . ALA A 1 128 ? 18.697 -10.204 21.542 1.00 50.72 128 ALA A O 1
ATOM 956 N N . MET A 1 129 ? 19.474 -8.542 20.247 1.00 51.03 129 MET A N 1
ATOM 957 C CA . MET A 1 129 ? 18.551 -8.806 19.133 1.00 51.03 129 MET A CA 1
ATOM 958 C C . MET A 1 129 ? 18.780 -10.182 18.497 1.00 51.03 129 MET A C 1
ATOM 960 O O . MET A 1 129 ? 17.821 -10.915 18.257 1.00 51.03 129 MET A O 1
ATOM 964 N N . VAL A 1 130 ? 20.041 -10.561 18.261 1.00 61.31 130 VAL A N 1
ATOM 965 C CA . VAL A 1 130 ? 20.386 -11.881 17.703 1.00 61.31 130 VAL A CA 1
ATOM 966 C C . VAL A 1 130 ? 19.966 -13.001 18.658 1.00 61.31 130 VAL A C 1
ATOM 968 O O . VAL A 1 130 ? 19.435 -14.018 18.217 1.00 61.31 130 VAL A O 1
ATOM 971 N N . PHE A 1 131 ? 20.124 -12.803 19.968 1.00 49.19 131 PHE A N 1
ATOM 972 C CA . PHE A 1 131 ? 19.733 -13.795 20.969 1.00 49.19 131 PHE A CA 1
ATOM 973 C C . PHE A 1 131 ? 18.213 -14.011 21.049 1.00 49.19 131 PHE A C 1
ATOM 975 O O . PHE A 1 131 ? 17.763 -15.148 21.186 1.00 49.19 131 PHE A O 1
ATOM 982 N N . VAL A 1 132 ? 17.412 -12.948 20.915 1.00 55.78 132 VAL A N 1
ATOM 983 C CA . VAL A 1 132 ? 15.940 -13.046 20.886 1.00 55.78 132 VAL A CA 1
ATOM 984 C C . VAL A 1 132 ? 15.446 -13.725 19.605 1.00 55.78 132 VAL A C 1
ATOM 986 O O . VAL A 1 132 ? 14.491 -14.496 19.655 1.00 55.78 132 VAL A O 1
ATOM 989 N N . LEU A 1 133 ? 16.118 -13.505 18.471 1.00 54.44 133 LEU A N 1
ATOM 990 C CA . LEU A 1 133 ? 15.771 -14.150 17.201 1.00 54.44 133 LEU A CA 1
ATOM 991 C C . LEU A 1 133 ? 16.189 -15.628 17.146 1.00 54.44 133 LEU A C 1
ATOM 993 O O . LEU A 1 133 ? 15.480 -16.431 16.549 1.00 54.44 133 LEU A O 1
ATOM 997 N N . ALA A 1 134 ? 17.299 -16.005 17.786 1.00 55.47 134 ALA A N 1
ATOM 998 C CA . ALA A 1 134 ? 17.805 -17.379 17.763 1.00 55.47 134 ALA A CA 1
ATOM 999 C C . ALA A 1 134 ? 17.098 -18.328 18.749 1.00 55.47 134 ALA A C 1
ATOM 1001 O O . ALA A 1 134 ? 17.142 -19.540 18.564 1.00 55.47 134 ALA A O 1
ATOM 1002 N N . ARG A 1 135 ? 16.450 -17.810 19.803 1.00 41.97 135 ARG A N 1
ATOM 1003 C CA . ARG A 1 135 ? 15.854 -18.639 20.872 1.00 41.97 135 ARG A CA 1
ATOM 1004 C C . ARG A 1 135 ? 14.357 -18.938 20.693 1.00 41.97 135 ARG A C 1
ATOM 1006 O O . ARG A 1 135 ? 13.772 -19.605 21.540 1.00 41.97 135 ARG A O 1
ATOM 1013 N N . GLY A 1 136 ? 13.744 -18.459 19.608 1.00 39.88 136 GLY A N 1
ATOM 1014 C CA . GLY A 1 136 ? 12.327 -18.683 19.289 1.00 39.88 136 GLY A CA 1
ATOM 1015 C C . GLY A 1 136 ? 12.001 -20.042 18.657 1.00 39.88 136 GLY A C 1
ATOM 1016 O O . GLY A 1 136 ? 10.827 -20.388 18.580 1.00 39.88 136 GLY A O 1
ATOM 1017 N N . ASP A 1 137 ? 13.007 -20.820 18.246 1.00 43.84 137 ASP A N 1
ATOM 1018 C CA . ASP A 1 137 ? 12.829 -22.149 17.654 1.00 43.84 137 ASP A CA 1
ATOM 1019 C C . ASP A 1 137 ? 13.261 -23.235 18.643 1.00 43.84 137 ASP A C 1
ATOM 1021 O O . ASP A 1 137 ? 14.427 -23.614 18.743 1.00 43.84 137 ASP A O 1
ATOM 1025 N N . SER A 1 138 ? 12.306 -23.760 19.403 1.00 40.12 138 SER A N 1
ATOM 1026 C CA . SER A 1 138 ? 12.444 -25.061 20.056 1.00 40.12 138 SER A CA 1
ATOM 1027 C C . SER A 1 138 ? 11.068 -25.687 20.222 1.00 40.12 138 SER A C 1
ATOM 1029 O O . SER A 1 138 ? 10.327 -25.339 21.136 1.00 40.12 138 SER A O 1
ATOM 1031 N N . GLY A 1 139 ? 10.753 -26.637 19.338 1.00 36.28 139 GLY A N 1
ATOM 1032 C CA . GLY A 1 139 ? 9.750 -27.660 19.621 1.00 36.28 139 GLY A CA 1
ATOM 1033 C C . GLY A 1 139 ? 8.738 -27.931 18.518 1.00 36.28 139 GLY A C 1
ATOM 1034 O O . GLY A 1 139 ? 7.558 -27.715 18.748 1.00 36.28 139 GLY A O 1
ATOM 1035 N N . VAL A 1 140 ? 9.163 -28.504 17.386 1.00 32.53 140 VAL A N 1
ATOM 1036 C CA . VAL A 1 140 ? 8.375 -29.558 16.723 1.00 32.53 140 VAL A CA 1
ATOM 1037 C C . VAL A 1 140 ? 9.340 -30.576 16.109 1.00 32.53 140 VAL A C 1
ATOM 1039 O O . VAL A 1 140 ? 10.065 -30.280 15.163 1.00 32.53 140 VAL A O 1
ATOM 1042 N N . VAL A 1 141 ? 9.346 -31.781 16.676 1.00 36.34 141 VAL A N 1
ATOM 1043 C CA . VAL A 1 141 ? 9.888 -32.989 16.049 1.00 36.34 141 VAL A CA 1
ATOM 1044 C C . VAL A 1 141 ? 8.852 -33.450 15.026 1.00 36.34 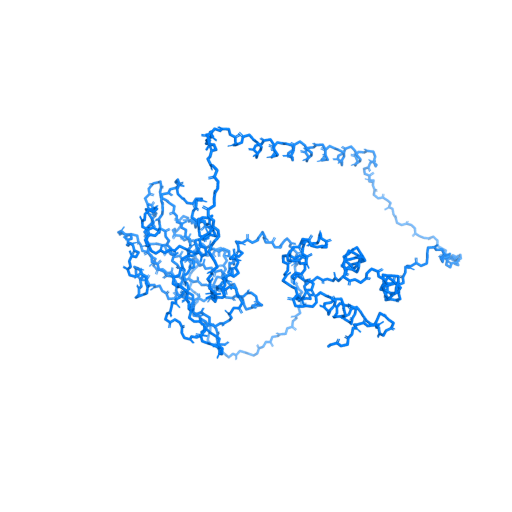141 VAL A C 1
ATOM 1046 O O . VAL A 1 141 ? 7.725 -33.751 15.413 1.00 36.34 141 VAL A O 1
ATOM 1049 N N . VAL A 1 142 ? 9.207 -33.502 13.740 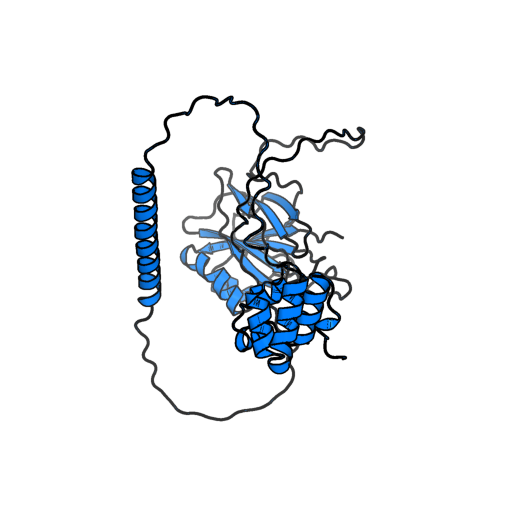1.00 33.44 142 VAL A N 1
ATOM 1050 C CA . VAL A 1 142 ? 8.447 -34.281 12.754 1.00 33.44 142 VAL A CA 1
ATOM 1051 C C . VAL A 1 142 ? 9.391 -35.242 12.055 1.00 33.44 142 VAL A C 1
ATOM 1053 O O . VAL A 1 142 ? 10.400 -34.863 11.463 1.00 33.44 142 VAL A O 1
ATOM 1056 N N . GLU A 1 143 ? 9.019 -36.498 12.218 1.00 29.16 143 GLU A N 1
ATOM 1057 C CA . GLU A 1 143 ? 9.623 -37.727 11.744 1.00 29.16 143 GLU A CA 1
ATOM 1058 C C . GLU A 1 143 ? 9.659 -37.805 10.212 1.00 29.16 143 GLU A C 1
ATOM 1060 O O . GLU A 1 143 ? 8.751 -37.351 9.513 1.00 29.16 143 GLU A O 1
ATOM 1065 N N . ALA A 1 144 ? 10.749 -38.367 9.696 1.00 34.56 144 ALA A N 1
ATOM 1066 C CA . ALA A 1 144 ? 11.024 -38.504 8.277 1.00 34.56 144 ALA A CA 1
ATOM 1067 C C . ALA A 1 144 ? 10.249 -39.677 7.654 1.00 34.56 144 ALA A C 1
ATOM 1069 O O . ALA A 1 144 ? 10.315 -40.799 8.150 1.00 34.56 144 ALA A O 1
ATOM 1070 N N . ALA A 1 145 ? 9.626 -39.446 6.495 1.00 31.20 145 ALA A N 1
ATOM 1071 C CA . ALA A 1 145 ? 9.272 -40.503 5.552 1.00 31.20 145 ALA A CA 1
ATOM 1072 C C . ALA A 1 145 ? 9.586 -40.076 4.104 1.00 31.20 145 ALA A C 1
ATOM 1074 O O . ALA A 1 145 ? 9.404 -38.926 3.710 1.00 31.20 145 ALA A O 1
ATOM 1075 N N . SER A 1 146 ? 10.122 -41.047 3.367 1.00 34.22 146 SER A N 1
ATOM 1076 C CA . SER A 1 146 ? 10.842 -41.002 2.083 1.00 34.22 146 SER A CA 1
ATOM 1077 C C . SER A 1 146 ? 9.959 -40.822 0.814 1.00 34.22 146 SER A C 1
ATOM 1079 O O . SER A 1 146 ? 8.740 -40.726 0.939 1.00 34.22 146 SER A O 1
ATOM 1081 N N . PRO A 1 147 ? 10.545 -40.735 -0.412 1.00 46.09 147 PRO A N 1
ATOM 1082 C CA . PRO A 1 147 ? 10.052 -39.863 -1.493 1.00 46.09 147 PRO A CA 1
ATOM 1083 C C . PRO A 1 147 ? 9.397 -40.547 -2.720 1.00 46.09 147 PRO A C 1
ATOM 1085 O O . PRO A 1 147 ? 9.529 -41.753 -2.909 1.00 46.09 147 PRO A O 1
ATOM 1088 N N . ALA A 1 148 ? 8.847 -39.682 -3.604 1.00 32.06 148 ALA A N 1
ATOM 1089 C CA . ALA A 1 148 ? 8.679 -39.753 -5.084 1.00 32.06 148 ALA A CA 1
ATOM 1090 C C . ALA A 1 148 ? 7.213 -39.725 -5.607 1.00 32.06 148 ALA A C 1
ATOM 1092 O O . ALA A 1 148 ? 6.314 -40.068 -4.847 1.00 32.06 148 ALA A O 1
ATOM 1093 N N . PRO A 1 149 ? 6.931 -39.393 -6.899 1.00 39.81 149 PRO A N 1
ATOM 1094 C CA . PRO A 1 149 ? 7.747 -38.762 -7.948 1.00 39.81 149 PRO A CA 1
ATOM 1095 C C . PRO A 1 149 ? 7.130 -37.476 -8.568 1.00 39.81 149 PRO A C 1
ATOM 1097 O O . PRO A 1 149 ? 6.007 -37.066 -8.293 1.00 39.81 149 PRO A O 1
ATOM 1100 N N . ARG A 1 150 ? 7.926 -36.846 -9.442 1.00 39.28 150 ARG A N 1
ATOM 1101 C CA . ARG A 1 150 ? 7.637 -35.652 -10.253 1.00 39.28 150 ARG A CA 1
ATOM 1102 C C . ARG A 1 150 ? 6.502 -35.871 -11.263 1.00 39.28 150 ARG A C 1
ATOM 1104 O O . ARG A 1 150 ? 6.516 -36.863 -11.985 1.00 39.28 150 ARG A O 1
ATOM 1111 N N . LEU A 1 151 ? 5.646 -34.860 -11.424 1.00 30.75 151 LEU A N 1
ATOM 1112 C CA . LEU A 1 151 ? 4.767 -34.695 -12.584 1.00 30.75 151 LEU A CA 1
ATOM 1113 C C . LEU A 1 151 ? 4.909 -33.272 -13.142 1.00 30.75 151 LEU A C 1
ATOM 1115 O O . LEU A 1 151 ? 4.681 -32.281 -12.452 1.00 30.75 151 LEU A O 1
ATOM 1119 N N . LEU A 1 152 ? 5.369 -33.217 -14.393 1.00 36.59 152 LEU A N 1
ATOM 1120 C CA . LEU A 1 152 ? 5.455 -32.046 -15.262 1.00 36.59 152 LEU A CA 1
ATOM 1121 C C . LEU A 1 152 ? 4.052 -31.664 -15.760 1.00 36.59 152 LEU A C 1
ATOM 1123 O O . LEU A 1 152 ? 3.321 -32.528 -16.238 1.00 36.59 152 LEU A O 1
ATOM 1127 N N . GLY A 1 153 ? 3.715 -30.374 -15.724 1.00 28.03 153 GLY A N 1
ATOM 1128 C CA . GLY A 1 153 ? 2.542 -29.801 -16.392 1.00 28.03 153 GLY A CA 1
ATOM 1129 C C . GLY A 1 153 ? 2.630 -28.265 -16.461 1.00 28.03 153 GLY A C 1
ATOM 1130 O O . GLY A 1 153 ? 3.226 -27.675 -15.560 1.00 28.03 153 GLY A O 1
ATOM 1131 N N . PRO A 1 154 ? 2.137 -27.610 -17.531 1.00 33.38 154 PRO A N 1
ATOM 1132 C CA . PRO A 1 154 ? 2.689 -26.348 -18.020 1.00 33.38 154 PRO A CA 1
ATOM 1133 C C . PRO A 1 154 ? 1.888 -25.096 -17.619 1.00 33.38 154 PRO A C 1
ATOM 1135 O O . PRO A 1 154 ? 0.671 -25.137 -17.493 1.00 33.38 154 PRO A O 1
ATOM 1138 N N . GLY A 1 155 ? 2.597 -23.962 -17.537 1.00 31.81 155 GLY A N 1
ATOM 1139 C CA . GLY A 1 155 ? 2.076 -22.625 -17.856 1.00 31.81 155 GLY A CA 1
ATOM 1140 C C . GLY A 1 155 ? 1.144 -21.956 -16.841 1.00 31.81 155 GLY A C 1
ATOM 1141 O O . GLY A 1 155 ? -0.061 -21.905 -17.059 1.00 31.81 155 GLY A O 1
ATOM 1142 N N . SER A 1 156 ? 1.711 -21.314 -15.814 1.00 25.52 156 SER A N 1
ATOM 1143 C CA . SER A 1 156 ? 0.986 -20.328 -14.996 1.00 25.52 156 SER A CA 1
ATOM 1144 C C . SER A 1 156 ? 1.371 -18.899 -15.409 1.00 25.52 156 SER A C 1
ATOM 1146 O O . SER A 1 156 ? 2.564 -18.581 -15.418 1.00 25.52 156 SER A O 1
ATOM 1148 N N . PRO A 1 157 ? 0.408 -18.016 -15.733 1.00 31.95 157 PRO A N 1
ATOM 1149 C CA . PRO A 1 157 ? 0.689 -16.623 -16.050 1.00 31.95 157 PRO A CA 1
ATOM 1150 C C . PRO A 1 157 ? 1.057 -15.829 -14.786 1.00 31.95 157 PRO A C 1
ATOM 1152 O O . PRO A 1 157 ? 0.372 -15.903 -13.770 1.00 31.95 157 PRO A O 1
ATOM 1155 N N . GLY A 1 158 ? 2.151 -15.066 -14.886 1.00 29.59 158 GLY A N 1
ATOM 1156 C CA . GLY A 1 158 ? 2.453 -13.850 -14.120 1.00 29.59 158 GLY A CA 1
ATOM 1157 C C . GLY A 1 158 ? 2.213 -13.887 -12.610 1.00 29.59 158 GLY A C 1
ATOM 1158 O O . GLY A 1 158 ? 1.242 -13.316 -12.122 1.00 29.59 158 GLY A O 1
ATOM 1159 N N . ALA A 1 159 ? 3.143 -14.471 -11.853 1.00 27.94 159 ALA A N 1
ATOM 1160 C CA . ALA A 1 159 ? 3.167 -14.304 -10.404 1.00 27.94 159 ALA A CA 1
ATOM 1161 C C . ALA A 1 159 ? 3.376 -12.823 -10.030 1.00 27.94 159 ALA A C 1
ATOM 1163 O O . ALA A 1 159 ? 4.325 -12.180 -10.481 1.00 27.94 159 ALA A O 1
ATOM 1164 N N . ALA A 1 160 ? 2.490 -12.310 -9.178 1.00 33.69 160 ALA A N 1
ATOM 1165 C CA . ALA A 1 160 ? 2.590 -11.008 -8.535 1.00 33.69 160 ALA A CA 1
ATOM 1166 C C . ALA A 1 160 ? 3.976 -10.772 -7.923 1.00 33.69 160 ALA A C 1
ATOM 1168 O O . ALA A 1 160 ? 4.470 -11.604 -7.157 1.00 33.69 160 ALA A O 1
ATOM 1169 N N . ALA A 1 161 ? 4.579 -9.613 -8.192 1.00 29.36 161 ALA A N 1
ATOM 1170 C CA . ALA A 1 161 ? 5.713 -9.153 -7.402 1.00 29.36 161 ALA A CA 1
ATOM 1171 C C . ALA A 1 161 ? 5.273 -8.985 -5.930 1.00 29.36 161 ALA A C 1
ATOM 1173 O O . ALA A 1 161 ? 4.158 -8.521 -5.677 1.00 29.36 161 ALA A O 1
ATOM 1174 N N . PRO A 1 162 ? 6.118 -9.354 -4.948 1.00 31.69 162 PRO A N 1
ATOM 1175 C CA . PRO A 1 162 ? 5.780 -9.204 -3.541 1.00 31.69 162 PRO A CA 1
ATOM 1176 C C . PRO A 1 162 ? 5.508 -7.734 -3.224 1.00 31.69 162 PRO A C 1
ATOM 1178 O O . PRO A 1 162 ? 6.338 -6.868 -3.504 1.00 31.69 162 PRO A O 1
ATOM 1181 N N . VAL A 1 163 ? 4.347 -7.483 -2.621 1.00 41.19 163 VAL A N 1
ATOM 1182 C CA . VAL A 1 163 ? 3.959 -6.184 -2.072 1.00 41.19 163 VAL A CA 1
ATOM 1183 C C . VAL A 1 163 ? 5.026 -5.767 -1.068 1.00 41.19 163 VAL A C 1
ATOM 1185 O O . VAL A 1 163 ? 5.251 -6.451 -0.064 1.00 41.19 163 VAL A O 1
ATOM 1188 N N . GLY A 1 164 ? 5.728 -4.679 -1.387 1.00 31.62 164 GLY A N 1
ATOM 1189 C CA . GLY A 1 164 ? 6.636 -4.028 -0.461 1.00 31.62 164 GLY A CA 1
ATOM 1190 C C . GLY A 1 164 ? 5.810 -3.487 0.693 1.00 31.62 164 GLY A C 1
ATOM 1191 O O . GLY A 1 164 ? 5.005 -2.578 0.498 1.00 31.62 164 GLY A O 1
ATOM 1192 N N . GLY A 1 165 ? 5.991 -4.063 1.881 1.00 31.62 165 GLY A N 1
ATOM 1193 C CA . GLY A 1 165 ? 5.585 -3.386 3.107 1.00 31.62 165 GLY A CA 1
ATOM 1194 C C . GLY A 1 165 ? 6.252 -2.004 3.184 1.00 31.62 165 GLY A C 1
ATOM 1195 O O . GLY A 1 165 ? 7.250 -1.775 2.488 1.00 31.62 165 GLY A O 1
ATOM 1196 N N . PRO A 1 166 ? 5.714 -1.081 3.995 1.00 37.94 166 PRO A N 1
ATOM 1197 C CA . PRO A 1 166 ? 6.281 0.251 4.122 1.00 37.94 166 PRO A CA 1
ATOM 1198 C C . PRO A 1 166 ? 7.756 0.134 4.521 1.00 37.94 166 PRO A C 1
ATOM 1200 O O . PRO A 1 166 ? 8.096 -0.495 5.524 1.00 37.94 166 PRO A O 1
ATOM 1203 N N . GLY A 1 167 ? 8.644 0.686 3.694 1.00 29.02 167 GLY A N 1
ATOM 1204 C CA . GLY A 1 167 ? 10.013 0.952 4.117 1.00 29.02 167 GLY A CA 1
ATOM 1205 C C . GLY A 1 167 ? 10.011 2.104 5.126 1.00 29.02 167 GLY A C 1
ATOM 1206 O O . GLY A 1 167 ? 9.109 2.944 5.068 1.00 29.02 167 GLY A O 1
ATOM 1207 N N . PRO A 1 168 ? 10.987 2.165 6.048 1.00 26.98 168 PRO A N 1
ATOM 1208 C CA . PRO A 1 168 ? 11.125 3.314 6.934 1.00 26.98 168 PRO A CA 1
ATOM 1209 C C . PRO A 1 168 ? 11.293 4.605 6.110 1.00 26.98 168 PRO A C 1
ATOM 1211 O O . PRO A 1 168 ? 11.859 4.556 5.011 1.00 26.98 168 PRO A O 1
ATOM 1214 N N . PRO A 1 169 ? 10.792 5.750 6.607 1.00 31.91 169 PRO A N 1
ATOM 1215 C CA . PRO A 1 169 ? 10.864 7.013 5.884 1.00 31.91 169 PRO A CA 1
ATOM 1216 C C . PRO A 1 169 ? 12.324 7.433 5.648 1.00 31.91 169 PRO A C 1
ATOM 1218 O O . PRO A 1 169 ? 13.197 7.094 6.451 1.00 31.91 169 PRO A O 1
ATOM 1221 N N . PRO A 1 170 ? 12.611 8.195 4.578 1.00 30.41 170 PRO A N 1
ATOM 1222 C CA . PRO A 1 170 ? 13.896 8.861 4.448 1.00 30.41 170 PRO A CA 1
ATOM 1223 C C . PRO A 1 170 ? 14.049 9.891 5.576 1.00 30.41 170 PRO A C 1
ATOM 1225 O O . PRO A 1 170 ? 13.244 10.812 5.707 1.00 30.41 170 PRO A O 1
ATOM 1228 N N . GLU A 1 171 ? 15.099 9.752 6.382 1.00 32.25 171 GLU A N 1
ATOM 1229 C CA . GLU A 1 171 ? 15.603 10.855 7.196 1.00 32.25 171 GLU A CA 1
ATOM 1230 C C . GLU A 1 171 ? 16.189 11.894 6.241 1.00 32.25 171 GLU A C 1
ATOM 1232 O O . GLU A 1 171 ? 17.218 11.631 5.629 1.00 32.25 171 GLU A O 1
ATOM 1237 N N . ASN A 1 172 ? 15.539 13.046 6.075 1.00 35.78 172 ASN A N 1
ATOM 1238 C CA . ASN A 1 172 ? 16.215 14.270 5.652 1.00 35.78 172 ASN A CA 1
ATOM 1239 C C . ASN A 1 172 ? 15.400 15.496 6.060 1.00 35.78 172 ASN A C 1
ATOM 1241 O O . ASN A 1 172 ? 14.336 15.781 5.512 1.00 35.78 172 ASN A O 1
ATOM 1245 N N . GLY A 1 173 ? 15.947 16.219 7.036 1.00 34.44 173 GLY A N 1
ATOM 1246 C CA . GLY A 1 173 ? 15.626 17.611 7.281 1.00 34.44 173 GLY A CA 1
ATOM 1247 C C . GLY A 1 173 ? 16.330 18.518 6.274 1.00 34.44 173 GLY A C 1
ATOM 1248 O O . GLY A 1 173 ? 17.453 18.260 5.846 1.00 34.44 173 GLY A O 1
ATOM 1249 N N . GLY A 1 174 ? 15.653 19.609 5.948 1.00 27.08 174 GLY A N 1
ATOM 1250 C CA . GLY A 1 174 ? 16.192 20.787 5.285 1.00 27.08 174 GLY A CA 1
ATOM 1251 C C . GLY A 1 174 ? 15.076 21.830 5.186 1.00 27.08 174 GLY A C 1
ATOM 1252 O O . GLY A 1 174 ? 13.969 21.459 4.792 1.00 27.08 174 GLY A O 1
ATOM 1253 N N . PRO A 1 175 ? 15.297 23.093 5.595 1.00 33.59 175 PRO A N 1
ATOM 1254 C CA . PRO A 1 175 ? 14.296 24.140 5.421 1.00 33.59 175 PRO A CA 1
ATOM 1255 C C . PRO A 1 175 ? 14.131 24.470 3.925 1.00 33.59 175 PRO A C 1
ATOM 1257 O O . PRO A 1 175 ? 15.095 24.332 3.166 1.00 33.59 175 PRO A O 1
ATOM 1260 N N . PRO A 1 176 ? 12.929 24.877 3.478 1.00 36.19 176 PRO A N 1
ATOM 1261 C CA . PRO A 1 176 ? 12.690 25.205 2.076 1.00 36.19 176 PRO A CA 1
ATOM 1262 C C . PRO A 1 176 ? 13.427 26.494 1.664 1.00 36.19 176 PRO A C 1
ATOM 1264 O O . PRO A 1 176 ? 13.653 27.357 2.515 1.00 36.19 176 PRO A O 1
ATOM 1267 N N . PRO A 1 177 ? 13.786 26.646 0.375 1.00 36.00 177 PRO A N 1
ATOM 1268 C CA . PRO A 1 177 ? 14.323 27.895 -0.145 1.00 36.00 177 PRO A CA 1
ATOM 1269 C C . PRO A 1 177 ? 13.218 28.957 -0.207 1.00 36.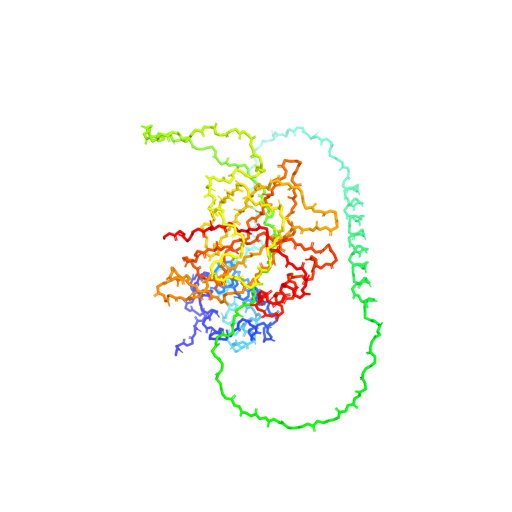00 177 PRO A C 1
ATOM 1271 O O . PRO A 1 177 ? 12.109 28.695 -0.677 1.00 36.00 177 PRO A O 1
ATOM 1274 N N . GLU A 1 178 ? 13.532 30.154 0.278 1.00 41.75 178 GLU A N 1
ATOM 1275 C CA . GLU A 1 178 ? 12.756 31.361 0.016 1.00 41.75 178 GLU A CA 1
ATOM 1276 C C . GLU A 1 178 ? 13.074 31.830 -1.405 1.00 41.75 178 GLU A C 1
ATOM 1278 O O . GLU A 1 178 ? 14.169 32.323 -1.647 1.00 41.75 178 GLU A O 1
ATOM 1283 N N . ASP A 1 179 ? 12.126 31.702 -2.332 1.00 35.03 179 ASP A N 1
ATOM 1284 C CA . ASP A 1 179 ? 12.155 32.460 -3.582 1.00 35.03 179 ASP A CA 1
ATOM 1285 C C . ASP A 1 179 ? 10.765 33.031 -3.870 1.00 35.03 179 ASP A C 1
ATOM 1287 O O . ASP A 1 179 ? 9.763 32.322 -4.003 1.00 35.03 179 ASP A O 1
ATOM 1291 N N . GLY A 1 180 ? 10.721 34.363 -3.896 1.00 39.94 180 GLY A N 1
ATOM 1292 C CA . GLY A 1 180 ? 9.532 35.167 -4.118 1.00 39.94 180 GLY A CA 1
ATOM 1293 C C . GLY A 1 180 ? 9.073 35.135 -5.573 1.00 39.94 180 GLY A C 1
ATOM 1294 O O . GLY A 1 180 ? 9.823 35.445 -6.494 1.00 39.94 180 GLY A O 1
ATOM 1295 N N . GLY A 1 181 ? 7.793 34.834 -5.764 1.00 30.06 181 GLY A N 1
ATOM 1296 C CA . GLY A 1 181 ? 7.097 34.979 -7.037 1.00 30.06 181 GLY A CA 1
ATOM 1297 C C . GLY A 1 181 ? 5.597 34.824 -6.829 1.00 30.06 181 GLY A C 1
ATOM 1298 O O . GLY A 1 181 ? 5.090 33.710 -6.750 1.00 30.06 181 GLY A O 1
ATOM 1299 N N . ALA A 1 182 ? 4.886 35.943 -6.691 1.00 31.55 182 ALA A N 1
ATOM 1300 C CA . ALA A 1 182 ? 3.433 35.964 -6.548 1.00 31.55 182 ALA A CA 1
ATOM 1301 C C . ALA A 1 182 ? 2.739 35.636 -7.889 1.00 31.55 182 ALA A C 1
ATOM 1303 O O . ALA A 1 182 ? 3.032 36.303 -8.884 1.00 31.55 182 ALA A O 1
ATOM 1304 N N . PRO A 1 183 ? 1.790 34.680 -7.942 1.00 34.66 183 PRO A N 1
ATOM 1305 C CA . PRO A 1 183 ? 0.884 34.527 -9.076 1.00 34.66 183 PRO A CA 1
ATOM 1306 C C . PRO A 1 183 ? -0.405 35.359 -8.887 1.00 34.66 183 PRO A C 1
ATOM 1308 O O . PRO A 1 183 ? -0.757 35.717 -7.759 1.00 34.66 183 PRO A O 1
ATOM 1311 N N . PRO A 1 184 ? -1.126 35.691 -9.977 1.00 34.47 184 PRO A N 1
ATOM 1312 C CA . PRO A 1 184 ? -2.288 36.572 -9.932 1.00 34.47 184 PRO A CA 1
ATOM 1313 C C . PRO A 1 184 ? -3.515 35.905 -9.295 1.00 34.47 184 PRO A C 1
ATOM 1315 O O . PRO A 1 184 ? -3.789 34.720 -9.479 1.00 34.47 184 PRO A O 1
ATOM 1318 N N . ALA A 1 185 ? -4.268 36.720 -8.556 1.00 39.88 185 ALA A N 1
ATOM 1319 C CA . ALA A 1 185 ? -5.507 36.367 -7.879 1.00 39.88 185 ALA A CA 1
ATOM 1320 C C . ALA A 1 185 ? -6.621 36.000 -8.876 1.00 39.88 185 ALA A C 1
ATOM 1322 O O . ALA A 1 185 ? -7.017 36.818 -9.704 1.00 39.88 185 ALA A O 1
ATOM 1323 N N . GLY A 1 186 ? -7.161 34.786 -8.765 1.00 35.94 186 GLY A N 1
ATOM 1324 C CA . GLY A 1 186 ? -8.291 34.343 -9.581 1.00 35.94 186 GLY A CA 1
ATOM 1325 C C . GLY A 1 186 ? -8.647 32.878 -9.352 1.00 35.94 186 GLY A C 1
ATOM 1326 O O . GLY A 1 186 ? -8.259 32.015 -10.127 1.00 35.94 186 GLY A O 1
ATOM 1327 N N . GLY A 1 187 ? -9.389 32.594 -8.282 1.00 29.52 187 GLY A N 1
ATOM 1328 C CA . GLY A 1 187 ? -9.926 31.264 -7.988 1.00 29.52 187 GLY A CA 1
ATOM 1329 C C . GLY A 1 187 ? -10.334 31.179 -6.525 1.00 29.52 187 GLY A C 1
ATOM 1330 O O . GLY A 1 187 ? -9.491 31.332 -5.648 1.00 29.52 187 GLY A O 1
ATOM 1331 N N . GLY A 1 188 ? -11.634 31.029 -6.263 1.00 28.88 188 GLY A N 1
ATOM 1332 C CA . GLY A 1 188 ? -12.213 31.093 -4.923 1.00 28.88 188 GLY A CA 1
ATOM 1333 C C . GLY A 1 188 ? -11.493 30.190 -3.924 1.00 28.88 188 GLY A C 1
ATOM 1334 O O . GLY A 1 188 ? -11.323 28.995 -4.162 1.00 28.88 188 GLY A O 1
ATOM 1335 N N . ALA A 1 189 ? -11.087 30.777 -2.799 1.00 29.20 189 ALA A N 1
ATOM 1336 C CA . ALA A 1 189 ? -10.611 30.020 -1.656 1.00 29.20 189 ALA A CA 1
ATOM 1337 C C . ALA A 1 189 ? -11.707 29.023 -1.231 1.00 29.20 189 ALA A C 1
ATOM 1339 O O . ALA A 1 189 ? -12.864 29.435 -1.077 1.00 29.20 189 ALA A O 1
ATOM 1340 N N . PRO A 1 190 ? -11.388 27.733 -1.025 1.00 37.53 190 PRO A N 1
ATOM 1341 C CA . PRO A 1 190 ? -12.319 26.851 -0.348 1.00 37.53 190 PRO A CA 1
ATOM 1342 C C . PRO A 1 190 ? -12.549 27.409 1.065 1.00 37.53 190 PRO A C 1
ATOM 1344 O O . PRO A 1 190 ? -11.642 28.029 1.633 1.00 37.53 190 PRO A O 1
ATOM 1347 N N . PRO A 1 191 ? -13.752 27.245 1.640 1.00 34.94 191 PRO A N 1
ATOM 1348 C CA . PRO A 1 191 ? -14.020 27.749 2.975 1.00 34.94 191 PRO A CA 1
ATOM 1349 C C . PRO A 1 191 ? -12.985 27.172 3.940 1.00 34.94 191 PRO A C 1
ATOM 1351 O O . PRO A 1 191 ? -12.707 25.971 3.919 1.00 34.94 191 PRO A O 1
ATOM 1354 N N . ALA A 1 192 ? -12.424 28.042 4.780 1.00 37.69 192 ALA A N 1
ATOM 1355 C CA . ALA A 1 192 ? -11.604 27.672 5.921 1.00 37.69 192 ALA A CA 1
ATOM 1356 C C . ALA A 1 192 ? -12.442 26.796 6.873 1.00 37.69 192 ALA A C 1
ATOM 1358 O O . ALA A 1 192 ? -13.105 27.284 7.786 1.00 37.69 192 ALA A O 1
ATOM 1359 N N . GLY A 1 193 ? -12.481 25.494 6.594 1.00 34.53 193 GLY A N 1
ATOM 1360 C CA . GLY A 1 193 ? -13.110 24.479 7.425 1.00 34.53 193 GLY A CA 1
ATOM 1361 C C . GLY A 1 193 ? -12.245 24.232 8.654 1.00 34.53 193 GLY A C 1
ATOM 1362 O O . GLY A 1 193 ? -11.044 24.015 8.529 1.00 34.53 193 GLY A O 1
ATOM 1363 N N . GLY A 1 194 ? -12.866 24.326 9.830 1.00 36.25 194 GLY A N 1
ATOM 1364 C CA . GLY A 1 194 ? -12.220 24.395 11.139 1.00 36.25 194 GLY A CA 1
ATOM 1365 C C . GLY A 1 194 ? -11.123 23.363 11.404 1.00 36.25 194 GLY A C 1
ATOM 1366 O O . GLY A 1 194 ? -11.173 22.232 10.924 1.00 36.25 194 GLY A O 1
ATOM 1367 N N . GLY A 1 195 ? -10.148 23.776 12.221 1.00 42.44 195 GLY A N 1
ATOM 1368 C CA . GLY A 1 195 ? -9.024 22.956 12.669 1.00 42.44 195 GLY A CA 1
ATOM 1369 C C . GLY A 1 195 ? -9.494 21.590 13.163 1.00 42.44 195 GLY A C 1
ATOM 1370 O O . GLY A 1 195 ? -10.114 21.475 14.218 1.00 42.44 195 GLY A O 1
ATOM 1371 N N . GLY A 1 196 ? -9.247 20.559 12.360 1.00 56.97 196 GLY A N 1
ATOM 1372 C CA . GLY A 1 196 ? -9.848 19.250 12.540 1.00 56.97 196 GLY A CA 1
ATOM 1373 C C . GLY A 1 196 ? -8.884 18.133 12.179 1.00 56.97 196 GLY A C 1
ATOM 1374 O O . GLY A 1 196 ? -8.298 18.134 11.103 1.00 56.97 196 GLY A O 1
ATOM 1375 N N . CYS A 1 197 ? -8.787 17.165 13.091 1.00 67.44 197 CYS A N 1
ATOM 1376 C CA . CYS A 1 197 ? -8.467 15.752 12.891 1.00 67.44 197 CYS A CA 1
ATOM 1377 C C . CYS A 1 197 ? -7.158 15.295 12.236 1.00 67.44 197 C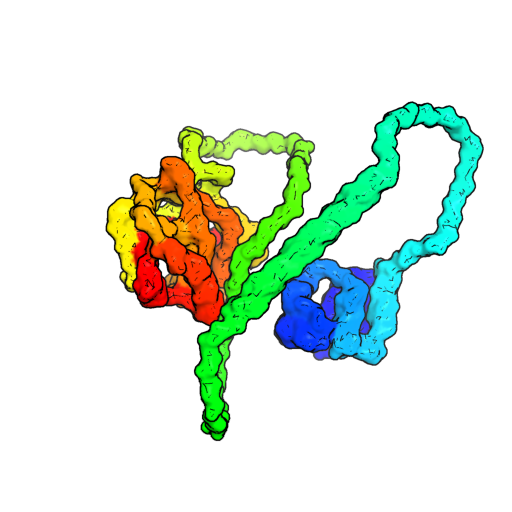YS A C 1
ATOM 1379 O O . CYS A 1 197 ? -6.750 14.173 12.534 1.00 67.44 197 CYS A O 1
ATOM 1381 N N . TYR A 1 198 ? -6.479 16.086 11.409 1.00 67.19 198 TYR A N 1
ATOM 1382 C CA . TYR A 1 198 ? -5.364 15.584 10.610 1.00 67.19 198 TYR A CA 1
ATOM 1383 C C . TYR A 1 198 ? -4.068 16.331 10.924 1.00 67.19 198 TYR A C 1
ATOM 1385 O O . TYR A 1 198 ? -3.895 17.504 10.613 1.00 67.19 198 TYR A O 1
ATOM 1393 N N . SER A 1 199 ? -3.144 15.607 11.557 1.00 57.53 199 SER A N 1
ATOM 1394 C CA . SER A 1 199 ? -1.769 16.025 11.867 1.00 57.53 199 SER A CA 1
ATOM 1395 C C . SER A 1 199 ? -0.891 16.229 10.624 1.00 57.53 199 SER A C 1
ATOM 1397 O O . SER A 1 199 ? 0.169 16.841 10.716 1.00 57.53 199 SER A O 1
ATOM 1399 N N . LEU A 1 200 ? -1.343 15.743 9.466 1.00 55.53 200 LEU A N 1
ATOM 1400 C CA . LEU A 1 200 ? -0.866 16.109 8.137 1.00 55.53 200 LEU A CA 1
ATOM 1401 C C . LEU A 1 200 ? -2.041 16.799 7.433 1.00 55.53 200 LEU A C 1
ATOM 1403 O O . LEU A 1 200 ? -3.126 16.214 7.424 1.00 55.53 200 LEU A O 1
ATOM 1407 N N . PRO A 1 201 ? -1.886 18.004 6.867 1.00 70.50 201 PRO A N 1
ATOM 1408 C CA . PRO A 1 201 ? -2.970 18.674 6.159 1.00 70.50 201 PRO A CA 1
ATOM 1409 C C . PRO A 1 201 ? -3.280 17.918 4.859 1.00 70.50 201 PRO A C 1
ATOM 1411 O O . PRO A 1 201 ? -2.728 18.223 3.807 1.00 70.50 201 PRO A O 1
ATOM 1414 N N . LEU A 1 202 ? -4.135 16.893 4.935 1.00 83.44 202 LEU A N 1
ATOM 1415 C CA . LEU A 1 202 ? -4.599 16.133 3.775 1.00 83.44 202 LEU A CA 1
ATOM 1416 C C . LEU A 1 202 ? -5.554 17.025 2.964 1.00 83.44 202 LEU A C 1
ATOM 1418 O O . LEU A 1 202 ? -6.646 17.325 3.451 1.00 83.44 202 LEU A O 1
ATOM 1422 N N . PRO A 1 203 ? -5.176 17.472 1.753 1.00 86.44 203 PRO A N 1
ATOM 1423 C CA . PRO A 1 203 ? -5.874 18.564 1.080 1.00 86.44 203 PRO A CA 1
ATOM 1424 C C . PRO A 1 203 ? -7.141 18.116 0.344 1.00 86.44 203 PRO A C 1
ATOM 1426 O O . PRO A 1 203 ? -7.941 18.959 -0.050 1.00 86.44 203 PRO A O 1
ATOM 1429 N N . THR A 1 204 ? -7.326 16.809 0.120 1.00 89.12 204 THR A N 1
ATOM 1430 C CA . THR A 1 204 ? -8.397 16.292 -0.743 1.00 89.12 204 THR A CA 1
ATOM 1431 C C . THR A 1 204 ? -9.389 15.456 0.053 1.00 89.12 204 THR A C 1
ATOM 1433 O O . THR A 1 204 ? -8.992 14.556 0.787 1.00 89.12 204 THR A O 1
ATOM 1436 N N . SER A 1 205 ? -10.689 15.713 -0.095 1.00 90.88 205 SER A N 1
ATOM 1437 C CA . SER A 1 205 ? -11.732 14.883 0.521 1.00 90.88 205 SER A CA 1
ATOM 1438 C C . SER A 1 205 ? -11.840 13.523 -0.175 1.00 90.88 205 SER A C 1
ATOM 1440 O O . SER A 1 205 ? -11.884 13.452 -1.400 1.00 90.88 205 SER A O 1
ATOM 1442 N N . ALA A 1 206 ? -11.918 12.442 0.603 1.00 89.56 206 ALA A N 1
ATOM 1443 C CA . ALA A 1 206 ? -12.151 11.089 0.098 1.00 89.56 206 ALA A CA 1
ATOM 1444 C C . ALA A 1 206 ? -13.641 10.738 0.178 1.00 89.56 206 ALA A C 1
ATOM 1446 O O . ALA A 1 206 ? -14.291 11.012 1.191 1.00 89.56 206 ALA A O 1
ATOM 1447 N N . ALA A 1 207 ? -14.169 10.057 -0.841 1.00 91.62 207 ALA A N 1
ATOM 1448 C CA . ALA A 1 207 ? -15.513 9.496 -0.758 1.00 91.62 207 ALA A CA 1
ATOM 1449 C C . ALA A 1 207 ? -15.535 8.344 0.259 1.00 91.62 207 ALA A C 1
ATOM 1451 O O . ALA A 1 207 ? -14.732 7.409 0.171 1.00 91.62 207 ALA A O 1
ATOM 1452 N N . VAL A 1 208 ? -16.462 8.417 1.215 1.00 92.19 208 VAL A N 1
ATOM 1453 C CA . VAL A 1 208 ? -16.647 7.403 2.256 1.00 92.19 208 VAL A CA 1
ATOM 1454 C C . VAL A 1 208 ? -17.710 6.411 1.804 1.00 92.19 208 VAL A C 1
ATOM 1456 O O . VAL A 1 208 ? -18.840 6.793 1.508 1.00 92.19 208 VAL A O 1
ATOM 1459 N N . GLY A 1 209 ? -17.348 5.134 1.762 1.00 88.88 209 GLY A N 1
ATOM 1460 C CA . GLY A 1 209 ? -18.266 4.039 1.499 1.00 88.88 209 GLY A CA 1
ATOM 1461 C C . GLY A 1 209 ? -18.616 3.274 2.768 1.00 88.88 209 GLY A C 1
ATOM 1462 O O . GLY A 1 209 ? -17.761 3.005 3.618 1.00 88.88 209 GLY A O 1
ATOM 1463 N N . GLU A 1 210 ? -19.887 2.904 2.887 1.00 82.62 210 GLU A N 1
ATOM 1464 C CA . GLU A 1 210 ? -20.364 2.060 3.974 1.00 82.62 210 GLU A CA 1
ATOM 1465 C C . GLU A 1 210 ? -20.254 0.570 3.636 1.00 82.62 210 GLU A C 1
ATOM 1467 O O . GLU A 1 210 ? -20.565 0.131 2.528 1.00 82.62 210 GLU A O 1
ATOM 1472 N N . GLY A 1 211 ? -19.876 -0.233 4.635 1.00 68.81 211 GLY A N 1
ATOM 1473 C CA . GLY A 1 211 ? -19.820 -1.686 4.499 1.00 68.81 211 GLY A CA 1
ATOM 1474 C C . GLY A 1 211 ? -18.744 -2.174 3.515 1.00 68.81 211 GLY A C 1
ATOM 1475 O O . GLY A 1 211 ? -17.792 -1.450 3.224 1.00 68.81 211 GLY A O 1
ATOM 1476 N N . PRO A 1 212 ? -18.851 -3.421 3.030 1.00 61.78 212 PRO A N 1
ATOM 1477 C CA . PRO A 1 212 ? -17.839 -4.021 2.166 1.00 61.78 212 PRO A CA 1
ATOM 1478 C C . PRO A 1 212 ? -17.744 -3.425 0.750 1.00 61.78 212 PRO A C 1
ATOM 1480 O O . PRO A 1 212 ? -16.783 -3.712 0.047 1.00 61.78 212 PRO A O 1
ATOM 1483 N N . GLY A 1 213 ? -18.690 -2.599 0.296 1.00 62.81 213 GLY A N 1
ATOM 1484 C CA . GLY A 1 213 ? -18.759 -2.163 -1.107 1.00 62.81 213 GLY A CA 1
ATOM 1485 C C . GLY A 1 213 ? -19.142 -3.298 -2.074 1.00 62.81 213 GLY A C 1
ATOM 1486 O O . GLY A 1 213 ? -19.162 -4.472 -1.710 1.00 62.81 213 GLY A O 1
ATOM 1487 N N . SER A 1 214 ? -19.457 -2.956 -3.325 1.00 59.56 214 SER A N 1
ATOM 1488 C CA . SER A 1 214 ? -20.018 -3.888 -4.324 1.00 59.56 214 SER A CA 1
ATOM 1489 C C . SER A 1 214 ? -19.102 -5.049 -4.732 1.00 59.56 214 SER A C 1
ATOM 1491 O O . SER A 1 214 ? -19.597 -6.057 -5.219 1.00 59.56 214 SER A O 1
ATOM 1493 N N . GLY A 1 215 ? -17.786 -4.928 -4.535 1.00 60.31 215 GLY A N 1
ATOM 1494 C CA . GLY A 1 215 ? -16.810 -5.951 -4.934 1.00 60.31 215 GLY A CA 1
ATOM 1495 C C . GLY A 1 215 ? -16.186 -6.743 -3.783 1.00 60.31 215 GLY A C 1
ATOM 1496 O O . GLY A 1 215 ? -15.430 -7.673 -4.037 1.00 60.31 215 GLY A O 1
ATOM 1497 N N . ALA A 1 216 ? -16.495 -6.404 -2.530 1.00 69.69 216 ALA A N 1
ATOM 1498 C CA . ALA A 1 216 ? -15.976 -7.094 -1.345 1.00 69.69 216 ALA A CA 1
ATOM 1499 C C . ALA A 1 216 ? -17.104 -7.644 -0.455 1.00 69.69 216 ALA A C 1
ATOM 1501 O O . ALA A 1 216 ? -16.905 -7.849 0.741 1.00 69.69 216 ALA A O 1
ATOM 1502 N N . THR A 1 217 ? -18.283 -7.886 -1.040 1.00 71.19 217 THR A N 1
ATOM 1503 C CA . THR A 1 217 ? -19.578 -8.190 -0.394 1.00 71.19 217 THR A CA 1
ATOM 1504 C C . THR A 1 217 ? -19.559 -9.281 0.677 1.00 71.19 217 THR A C 1
ATOM 1506 O O . THR A 1 217 ? -20.445 -9.314 1.525 1.00 71.19 217 THR A O 1
ATOM 1509 N N . GLU A 1 218 ? -18.557 -10.151 0.667 1.00 79.38 218 GLU A N 1
ATOM 1510 C CA . GLU A 1 218 ? -18.381 -11.238 1.632 1.00 79.38 218 GLU A CA 1
ATOM 1511 C C . GLU A 1 218 ? -17.726 -10.790 2.951 1.00 79.38 218 GLU A C 1
ATOM 1513 O O . GLU A 1 218 ? -17.821 -11.493 3.959 1.00 79.38 218 GLU A O 1
ATOM 1518 N N . LEU A 1 219 ? -17.066 -9.626 2.996 1.00 85.06 219 LEU A N 1
ATOM 1519 C CA . LEU A 1 219 ? -16.416 -9.134 4.209 1.00 85.06 219 LEU A CA 1
ATOM 1520 C C . LEU A 1 219 ? -17.459 -8.603 5.204 1.00 85.06 219 LEU A C 1
ATOM 1522 O O . LEU A 1 219 ? -18.235 -7.693 4.903 1.00 85.06 219 LEU A O 1
ATOM 1526 N N . ARG A 1 220 ? -17.462 -9.155 6.422 1.00 87.44 220 ARG A N 1
ATOM 1527 C CA . ARG A 1 220 ? -18.433 -8.792 7.468 1.00 87.44 220 ARG A CA 1
ATOM 1528 C C . ARG A 1 220 ? -18.323 -7.321 7.860 1.00 87.44 220 ARG A C 1
ATOM 1530 O O . ARG A 1 220 ? -17.224 -6.792 7.989 1.00 87.44 220 ARG A O 1
ATOM 1537 N N . ARG A 1 221 ? -19.459 -6.673 8.133 1.00 88.56 221 ARG A N 1
ATOM 1538 C CA . ARG A 1 221 ? -19.528 -5.273 8.584 1.00 88.56 221 ARG A CA 1
ATOM 1539 C C . ARG A 1 221 ? -19.500 -5.170 10.111 1.00 88.56 221 ARG A C 1
ATOM 1541 O O . ARG A 1 221 ? -20.154 -5.948 10.801 1.00 88.56 221 ARG A O 1
ATOM 1548 N N . THR A 1 222 ? -18.794 -4.172 10.633 1.00 85.75 222 THR A N 1
ATOM 1549 C CA . THR A 1 222 ? -18.869 -3.784 12.046 1.00 85.75 222 THR A CA 1
ATOM 1550 C C . THR A 1 222 ? -20.202 -3.088 12.343 1.00 85.75 222 THR A C 1
ATOM 1552 O O . THR A 1 222 ? -20.593 -2.156 11.642 1.00 85.75 222 THR A O 1
ATOM 1555 N N . ALA A 1 223 ? -20.888 -3.491 13.415 1.00 85.25 223 ALA A N 1
ATOM 1556 C CA . ALA A 1 223 ? -22.075 -2.791 13.903 1.00 85.25 223 ALA A CA 1
ATOM 1557 C C . ALA A 1 223 ? -21.696 -1.534 14.715 1.00 85.25 223 ALA A C 1
ATOM 1559 O O . ALA A 1 223 ? -20.793 -1.578 15.546 1.00 85.25 223 ALA A O 1
ATOM 1560 N N . GLY A 1 224 ? -22.398 -0.418 14.495 1.00 86.31 224 GLY A N 1
ATOM 1561 C CA . GLY A 1 224 ? -22.308 0.803 15.316 1.00 86.31 224 GLY A CA 1
ATOM 1562 C C . GLY A 1 224 ? -21.118 1.733 15.035 1.00 86.31 224 GLY A C 1
ATOM 1563 O O . GLY A 1 224 ? -21.254 2.945 15.190 1.00 86.31 224 GLY A O 1
ATOM 1564 N N . LEU A 1 225 ? -19.987 1.211 14.556 1.00 92.94 225 LEU A N 1
ATOM 1565 C CA . LEU A 1 225 ? -18.827 2.019 14.167 1.00 92.94 225 LEU A CA 1
ATOM 1566 C C . LEU A 1 225 ? -18.862 2.329 12.664 1.00 92.94 225 LEU A C 1
ATOM 1568 O O . LEU A 1 225 ? -18.989 1.416 11.848 1.00 92.94 225 LEU A O 1
ATOM 1572 N N . ARG A 1 226 ? -18.718 3.605 12.290 1.00 94.25 226 ARG A N 1
ATOM 1573 C CA . ARG A 1 226 ? -18.666 4.054 10.888 1.00 94.25 226 ARG A CA 1
ATOM 1574 C C . ARG A 1 226 ? -17.620 5.142 10.680 1.00 94.25 226 ARG A C 1
ATOM 1576 O O . ARG A 1 226 ? -17.310 5.896 11.601 1.00 94.25 226 ARG A O 1
ATOM 1583 N N . ILE A 1 227 ? -17.122 5.251 9.453 1.00 93.69 227 ILE A N 1
ATOM 1584 C CA . ILE A 1 227 ? -16.329 6.400 9.010 1.00 93.69 227 ILE A CA 1
ATOM 1585 C C . ILE A 1 227 ? -17.305 7.543 8.694 1.00 93.69 227 ILE A C 1
ATOM 1587 O O . ILE A 1 227 ? -18.288 7.333 7.992 1.00 93.69 227 ILE A O 1
ATOM 1591 N N . THR A 1 228 ? -17.073 8.734 9.240 1.00 93.44 228 THR A N 1
ATOM 1592 C CA . THR A 1 228 ? -17.942 9.915 9.069 1.00 93.44 228 THR A CA 1
ATOM 1593 C C . THR A 1 228 ? -17.331 10.981 8.169 1.00 93.44 228 THR A C 1
ATOM 1595 O O . THR A 1 228 ? -18.057 11.800 7.616 1.00 93.44 228 THR A O 1
ATOM 1598 N N . ALA A 1 229 ? -16.010 10.963 7.999 1.00 93.00 229 ALA A N 1
ATOM 1599 C CA . ALA A 1 229 ? -15.290 11.804 7.054 1.00 93.00 229 ALA A CA 1
ATOM 1600 C C . ALA A 1 229 ? -14.010 11.096 6.602 1.00 93.00 229 ALA A C 1
ATOM 1602 O O . ALA A 1 229 ? -13.435 10.316 7.364 1.00 93.00 229 ALA A O 1
ATOM 1603 N N . GLY A 1 230 ? -13.557 11.397 5.388 1.00 92.44 230 GLY A N 1
ATOM 1604 C CA . GLY A 1 230 ? -12.313 10.889 4.826 1.00 92.44 230 GLY A CA 1
ATOM 1605 C C . GLY A 1 230 ? -11.558 11.980 4.083 1.00 92.44 230 GLY A C 1
ATOM 1606 O O . GLY A 1 230 ? -12.167 12.845 3.452 1.00 92.44 230 GLY A O 1
ATOM 1607 N N . ALA A 1 231 ? -10.235 11.933 4.146 1.00 92.31 231 ALA A N 1
ATOM 1608 C CA . ALA A 1 231 ? -9.349 12.804 3.391 1.00 92.31 231 ALA A CA 1
ATOM 1609 C C . ALA A 1 231 ? -8.114 12.028 2.928 1.00 92.31 231 ALA A C 1
ATOM 1611 O O . ALA A 1 231 ? -7.751 11.004 3.510 1.00 92.31 231 ALA A O 1
ATOM 1612 N N . TYR A 1 232 ? -7.463 12.509 1.879 1.00 90.12 232 TYR A N 1
ATOM 1613 C CA . TYR A 1 232 ? -6.229 11.939 1.371 1.00 90.12 232 TYR A CA 1
ATOM 1614 C C . TYR A 1 232 ? -5.319 13.007 0.765 1.00 90.12 232 TYR A C 1
ATOM 1616 O O . TYR A 1 232 ? -5.744 14.103 0.391 1.00 90.12 232 TYR A O 1
ATOM 1624 N N . GLN A 1 233 ? -4.046 12.652 0.662 1.00 88.00 233 GLN A N 1
ATOM 1625 C CA . GLN A 1 233 ? -3.058 13.330 -0.157 1.00 88.00 233 GLN A CA 1
ATOM 1626 C C . GLN A 1 233 ? -2.432 12.286 -1.064 1.00 88.00 233 GLN A C 1
ATOM 1628 O O . GLN A 1 233 ? -1.863 11.311 -0.578 1.00 88.00 233 GLN A O 1
ATOM 1633 N N . TYR A 1 234 ? -2.557 12.487 -2.370 1.00 83.31 234 TYR A N 1
ATOM 1634 C CA . TYR A 1 234 ? -1.919 11.641 -3.365 1.00 83.31 234 TYR A CA 1
ATOM 1635 C C . TYR A 1 234 ? -0.527 12.182 -3.690 1.00 83.31 234 TYR A C 1
ATOM 1637 O O . TYR A 1 234 ? -0.357 13.380 -3.913 1.00 83.31 234 TYR A O 1
ATOM 1645 N N . PHE A 1 235 ? 0.456 11.293 -3.747 1.00 80.56 235 PHE A N 1
ATOM 1646 C CA . PHE A 1 235 ? 1.823 11.601 -4.135 1.00 80.56 235 PHE A CA 1
ATOM 1647 C C . PHE A 1 235 ? 2.100 10.922 -5.472 1.00 80.56 235 PHE A C 1
ATOM 1649 O O . PHE A 1 235 ? 2.351 9.715 -5.545 1.00 80.56 235 PHE A O 1
ATOM 1656 N N . ALA A 1 236 ? 2.031 11.715 -6.540 1.00 73.69 236 ALA A N 1
ATOM 1657 C CA . ALA A 1 236 ? 2.388 11.269 -7.875 1.00 73.69 236 ALA A CA 1
ATOM 1658 C C . ALA A 1 236 ? 3.901 11.011 -7.921 1.00 73.69 236 ALA A C 1
ATOM 1660 O O . ALA A 1 236 ? 4.710 11.933 -7.855 1.00 73.69 236 ALA A O 1
ATOM 1661 N N . SER A 1 237 ? 4.291 9.744 -7.997 1.00 68.38 237 SER A N 1
ATOM 1662 C CA . SER A 1 237 ? 5.677 9.333 -8.208 1.00 68.38 237 SER A CA 1
ATOM 1663 C C . SER A 1 237 ? 5.698 8.032 -9.013 1.00 68.38 237 SER A C 1
ATOM 1665 O O . SER A 1 237 ? 4.642 7.452 -9.267 1.00 68.38 237 SER A O 1
ATOM 1667 N N . TRP A 1 238 ? 6.885 7.540 -9.386 1.00 52.62 238 TRP A N 1
ATOM 1668 C CA . TRP A 1 238 ? 7.030 6.217 -10.015 1.00 52.62 238 TRP A CA 1
ATOM 1669 C C . TRP A 1 238 ? 6.359 5.093 -9.198 1.00 52.62 238 TRP A C 1
ATOM 1671 O O . TRP A 1 238 ? 5.857 4.129 -9.767 1.00 52.62 238 TRP A O 1
ATOM 1681 N N . ASN A 1 239 ? 6.312 5.235 -7.867 1.00 68.06 239 ASN A N 1
ATOM 1682 C CA . ASN A 1 239 ? 5.463 4.429 -6.994 1.00 68.06 239 ASN A CA 1
ATOM 1683 C C . ASN A 1 239 ? 4.387 5.351 -6.408 1.00 68.06 239 ASN A C 1
ATOM 1685 O O . ASN A 1 239 ? 4.676 6.058 -5.434 1.00 68.06 239 ASN A O 1
ATOM 1689 N N . PRO A 1 240 ? 3.185 5.419 -7.000 1.00 71.44 240 PRO A N 1
ATOM 1690 C CA . PRO A 1 240 ? 2.146 6.282 -6.468 1.00 71.44 240 PRO A CA 1
ATOM 1691 C C . PRO A 1 240 ? 1.870 5.890 -5.019 1.00 71.44 240 PRO A C 1
ATOM 1693 O O . PRO A 1 240 ? 1.802 4.710 -4.682 1.00 71.44 240 PRO A O 1
ATOM 1696 N N . SER A 1 241 ? 1.762 6.875 -4.140 1.00 80.06 241 SER A N 1
ATOM 1697 C CA . SER A 1 241 ? 1.458 6.649 -2.730 1.00 80.06 241 SER A CA 1
ATOM 1698 C C . SER A 1 241 ? 0.392 7.622 -2.268 1.00 80.06 241 SER A C 1
ATOM 1700 O O . SER A 1 241 ? 0.137 8.640 -2.913 1.00 80.06 241 SER A O 1
ATOM 1702 N N . ALA A 1 242 ? -0.275 7.304 -1.166 1.00 84.50 242 ALA A N 1
ATOM 1703 C CA . ALA A 1 242 ? -1.163 8.255 -0.528 1.00 84.50 242 ALA A CA 1
ATOM 1704 C C . ALA A 1 242 ? -1.078 8.180 0.980 1.00 84.50 242 ALA A C 1
ATOM 1706 O O . ALA A 1 242 ? -1.014 7.103 1.573 1.00 84.50 242 ALA A O 1
ATOM 1707 N N . ALA A 1 243 ? -1.123 9.362 1.584 1.00 88.31 243 ALA A N 1
ATOM 1708 C CA . ALA A 1 243 ? -1.506 9.508 2.972 1.00 88.31 243 ALA A CA 1
ATOM 1709 C C . ALA A 1 243 ? -3.028 9.591 3.021 1.00 88.31 243 ALA A C 1
ATOM 1711 O O . ALA A 1 243 ? -3.657 10.226 2.171 1.00 88.31 243 ALA A O 1
ATOM 1712 N N . VAL A 1 244 ? -3.624 8.928 4.002 1.00 89.69 244 VAL A N 1
ATOM 1713 C CA . VAL A 1 244 ? -5.077 8.798 4.102 1.00 89.69 244 VAL A CA 1
ATOM 1714 C C . VAL A 1 244 ? -5.478 9.014 5.540 1.00 89.69 244 VAL A C 1
ATOM 1716 O O . VAL A 1 244 ? -4.844 8.486 6.448 1.00 89.69 244 VAL A O 1
ATOM 1719 N N . GLY A 1 245 ? -6.540 9.767 5.755 1.00 92.31 245 GLY A N 1
ATOM 1720 C CA . GLY A 1 245 ? -7.088 10.010 7.071 1.00 92.31 245 GLY A CA 1
ATOM 1721 C C . GLY A 1 245 ? -8.596 9.890 7.060 1.00 92.31 245 GLY A C 1
ATOM 1722 O O . GLY A 1 245 ? -9.251 10.014 6.024 1.00 92.31 245 GLY A O 1
ATOM 1723 N N . GLY A 1 246 ? -9.151 9.640 8.233 1.00 92.50 246 GLY A N 1
ATOM 1724 C CA . GLY A 1 246 ? -10.586 9.661 8.420 1.00 92.50 246 GLY A CA 1
ATOM 1725 C C . GLY A 1 246 ? -10.981 9.968 9.849 1.00 92.50 246 GLY A C 1
ATOM 1726 O O . GLY A 1 246 ? -10.168 9.920 10.774 1.00 92.50 246 GLY A O 1
ATOM 1727 N N . ARG A 1 247 ? -12.266 10.261 10.015 1.00 94.25 247 ARG A N 1
ATOM 1728 C CA . ARG A 1 247 ? -12.929 10.400 11.309 1.00 94.25 247 ARG A CA 1
ATOM 1729 C C . ARG A 1 247 ? -13.903 9.255 11.499 1.00 94.25 247 ARG A C 1
ATOM 1731 O O . ARG A 1 247 ? -14.626 8.901 10.570 1.00 94.25 247 ARG A O 1
ATOM 1738 N N . LEU A 1 248 ? -13.941 8.700 12.701 1.00 94.38 248 LEU A N 1
ATOM 1739 C CA . LEU A 1 248 ? -14.916 7.689 13.089 1.00 94.38 248 LEU A CA 1
ATOM 1740 C C . LEU A 1 248 ? -16.064 8.305 13.884 1.00 94.38 248 LEU A C 1
ATOM 1742 O O . LEU A 1 248 ? -15.918 9.345 14.526 1.00 94.38 248 LEU A O 1
ATOM 1746 N N . SER A 1 249 ? -17.219 7.645 13.843 1.00 94.69 249 SER A N 1
ATOM 1747 C CA . SER A 1 249 ? -18.378 8.002 14.663 1.00 94.69 249 SER A CA 1
ATOM 1748 C C . SER A 1 249 ? -18.132 7.804 16.155 1.00 94.69 249 SER A C 1
ATOM 1750 O O . SER A 1 249 ? -18.713 8.528 16.954 1.00 94.69 249 SER A O 1
ATOM 1752 N N . ASP A 1 250 ? -17.297 6.829 16.516 1.00 94.44 250 ASP A N 1
ATOM 1753 C CA . ASP A 1 250 ? -17.013 6.435 17.895 1.00 94.44 250 ASP A CA 1
ATOM 1754 C C . ASP A 1 250 ? -15.630 5.756 17.994 1.00 94.44 250 ASP A C 1
ATOM 1756 O O . ASP A 1 250 ? -14.891 5.687 17.004 1.00 94.44 250 ASP A O 1
ATOM 1760 N N . ARG A 1 251 ? -15.265 5.254 19.176 1.00 92.81 251 ARG A N 1
ATOM 1761 C CA . ARG A 1 251 ? -14.067 4.440 19.400 1.00 92.81 251 ARG A CA 1
ATOM 1762 C C . ARG A 1 251 ? -14.330 2.952 19.144 1.00 92.81 251 ARG A C 1
ATOM 1764 O O . ARG A 1 251 ? -15.432 2.458 19.380 1.00 92.81 251 ARG A O 1
ATOM 1771 N N . PRO A 1 252 ? -13.307 2.196 18.709 1.00 92.56 252 PRO A N 1
ATOM 1772 C CA . PRO A 1 252 ? -13.351 0.742 18.728 1.00 92.56 252 PRO A CA 1
ATOM 1773 C C . PRO A 1 252 ? -13.604 0.225 20.146 1.00 92.56 252 PRO A C 1
ATOM 1775 O O . PRO A 1 252 ? -13.095 0.780 21.120 1.00 92.56 252 PRO A O 1
ATOM 1778 N N . ALA A 1 253 ? -14.350 -0.874 20.251 1.00 91.25 253 ALA A N 1
ATOM 1779 C CA . ALA A 1 253 ? -14.533 -1.577 21.517 1.00 91.25 253 ALA A CA 1
ATOM 1780 C C . ALA A 1 253 ? -13.181 -1.996 22.132 1.00 91.25 253 ALA A C 1
ATOM 1782 O O . ALA A 1 253 ? -12.206 -2.229 21.414 1.00 91.25 253 ALA A O 1
ATOM 1783 N N . ALA A 1 254 ? -13.132 -2.137 23.459 1.00 91.75 254 ALA A N 1
ATOM 1784 C CA . ALA A 1 254 ? -11.926 -2.571 24.163 1.00 91.75 254 ALA A CA 1
ATOM 1785 C C . ALA A 1 254 ? -11.364 -3.885 23.580 1.00 91.75 254 ALA A C 1
ATOM 1787 O O . ALA A 1 254 ? -12.115 -4.792 23.219 1.00 91.75 254 ALA A O 1
ATOM 1788 N N . GLY A 1 255 ? -10.035 -3.968 23.454 1.00 93.19 255 GLY A N 1
ATOM 1789 C CA . GLY A 1 255 ? -9.341 -5.119 22.857 1.00 93.19 255 GLY A CA 1
ATOM 1790 C C . GLY A 1 255 ? -9.364 -5.167 21.323 1.00 93.19 255 GLY A C 1
ATOM 1791 O O . GLY A 1 255 ? -8.722 -6.037 20.731 1.00 93.19 255 GLY A O 1
ATOM 1792 N N . ARG A 1 256 ? -10.055 -4.228 20.662 1.00 95.44 256 ARG A N 1
ATOM 1793 C CA . ARG A 1 256 ? -10.098 -4.125 19.202 1.00 95.44 256 ARG A CA 1
ATOM 1794 C C . ARG A 1 256 ? -9.161 -3.039 18.691 1.00 95.44 256 ARG A C 1
ATOM 1796 O O . ARG A 1 256 ? -9.092 -1.946 19.245 1.00 95.44 256 ARG A O 1
ATOM 1803 N N . LEU A 1 257 ? -8.479 -3.341 17.594 1.00 95.56 257 LEU A N 1
ATOM 1804 C CA . LEU A 1 257 ? -7.610 -2.412 16.879 1.00 95.56 257 LEU A CA 1
ATOM 1805 C C . LEU A 1 257 ? -8.165 -2.133 15.489 1.00 95.56 257 LEU A C 1
ATOM 1807 O O . LEU A 1 257 ? -8.944 -2.918 14.946 1.00 95.56 257 LEU A O 1
ATOM 1811 N N . LEU A 1 258 ? -7.742 -1.009 14.923 1.00 94.94 258 LEU A N 1
ATOM 1812 C CA . LEU A 1 258 ? -8.062 -0.626 13.559 1.00 94.94 258 LEU A CA 1
ATOM 1813 C C . LEU A 1 258 ? -6.849 -0.835 12.665 1.00 94.94 258 LEU A C 1
ATOM 1815 O O . LEU A 1 258 ? -5.734 -0.513 13.064 1.00 94.94 258 LEU A O 1
ATOM 1819 N N . ILE A 1 259 ? -7.065 -1.339 11.457 1.00 93.50 259 ILE A N 1
ATOM 1820 C CA . ILE A 1 259 ? -6.029 -1.512 10.436 1.00 93.50 259 ILE A CA 1
ATOM 1821 C C . ILE A 1 259 ? -6.560 -0.985 9.108 1.00 93.50 259 ILE A C 1
ATOM 1823 O O . ILE A 1 259 ? -7.696 -1.269 8.731 1.00 93.50 259 ILE A O 1
ATOM 1827 N N . GLY A 1 260 ? -5.731 -0.229 8.391 1.00 91.88 260 GLY A N 1
ATOM 1828 C CA . GLY A 1 260 ? -6.005 0.130 7.003 1.00 91.88 260 GLY A CA 1
ATOM 1829 C C . GLY A 1 260 ? -5.637 -1.031 6.083 1.00 91.88 260 GLY A C 1
ATOM 1830 O O . GLY A 1 260 ? -4.540 -1.571 6.193 1.00 91.88 260 GLY A O 1
ATOM 1831 N N . ALA A 1 261 ? -6.525 -1.422 5.176 1.00 91.19 261 ALA A N 1
ATOM 1832 C CA . ALA A 1 261 ? -6.255 -2.438 4.169 1.00 91.19 261 ALA A CA 1
ATOM 1833 C C . ALA A 1 261 ? -6.548 -1.890 2.776 1.00 91.19 261 ALA A C 1
ATOM 1835 O O . ALA A 1 261 ? -7.692 -1.569 2.452 1.00 91.19 261 ALA A O 1
ATOM 1836 N N . ALA A 1 262 ? -5.512 -1.805 1.944 1.00 88.50 262 ALA A N 1
ATOM 1837 C CA . ALA A 1 262 ? -5.699 -1.485 0.539 1.00 88.50 262 ALA A CA 1
ATOM 1838 C C . ALA A 1 262 ? -6.396 -2.658 -0.156 1.00 88.50 262 ALA A C 1
ATOM 1840 O O . ALA A 1 262 ? -6.083 -3.823 0.102 1.00 88.50 262 ALA A O 1
ATOM 1841 N N . TRP A 1 263 ? -7.336 -2.351 -1.038 1.00 87.25 263 TRP A N 1
ATOM 1842 C CA . TRP A 1 263 ? -8.052 -3.330 -1.838 1.00 87.25 263 TRP A CA 1
ATOM 1843 C C . TRP A 1 263 ? -8.053 -2.883 -3.295 1.00 87.25 263 TRP A C 1
ATOM 1845 O O . TRP A 1 263 ? -8.487 -1.775 -3.626 1.00 87.25 263 TRP A O 1
ATOM 1855 N N . ALA A 1 264 ? -7.520 -3.752 -4.152 1.00 75.56 264 ALA A N 1
ATOM 1856 C CA . ALA A 1 264 ? -7.447 -3.519 -5.585 1.00 75.56 264 ALA A CA 1
ATOM 1857 C C . ALA A 1 264 ? -8.757 -3.973 -6.235 1.00 75.56 264 ALA A C 1
ATOM 1859 O O . ALA A 1 264 ? -8.993 -5.177 -6.365 1.00 75.56 264 ALA A O 1
ATOM 1860 N N . ASP A 1 265 ? -9.591 -3.013 -6.635 1.00 77.19 265 ASP A N 1
ATOM 1861 C CA . ASP A 1 265 ? -10.924 -3.282 -7.175 1.00 77.19 265 ASP A CA 1
ATOM 1862 C C . ASP A 1 265 ? -10.850 -4.100 -8.484 1.00 77.19 265 ASP A C 1
ATOM 1864 O O . ASP A 1 265 ? -10.274 -3.624 -9.469 1.00 77.19 265 ASP A O 1
ATOM 1868 N N . PRO A 1 266 ? -11.422 -5.322 -8.533 1.00 79.00 266 PRO A N 1
ATOM 1869 C CA . PRO A 1 266 ? -11.484 -6.130 -9.750 1.00 79.00 266 PRO A CA 1
ATOM 1870 C C . PRO A 1 266 ? -12.249 -5.480 -10.894 1.00 79.00 266 PRO A C 1
ATOM 1872 O O . PRO A 1 266 ? -12.038 -5.841 -12.052 1.00 79.00 266 PRO A O 1
ATOM 1875 N N . ALA A 1 267 ? -13.165 -4.567 -10.572 1.00 75.44 267 ALA A N 1
ATOM 1876 C CA . ALA A 1 267 ? -13.975 -3.856 -11.544 1.00 75.44 267 ALA A CA 1
ATOM 1877 C C . ALA A 1 267 ? -13.304 -2.572 -12.048 1.00 75.44 267 ALA A C 1
ATOM 1879 O O . ALA A 1 267 ? -13.828 -1.961 -12.979 1.00 75.44 267 ALA A O 1
ATOM 1880 N N . THR A 1 268 ? -12.161 -2.163 -11.484 1.00 70.06 268 THR A N 1
ATOM 1881 C CA . THR A 1 268 ? -11.427 -1.008 -12.008 1.00 70.06 268 THR A CA 1
ATOM 1882 C C . THR A 1 268 ? -11.000 -1.286 -13.447 1.00 70.06 268 THR A C 1
ATOM 1884 O O . THR A 1 268 ? -10.251 -2.225 -13.718 1.00 70.06 268 THR A O 1
ATOM 1887 N N . ALA A 1 269 ? -11.493 -0.448 -14.360 1.00 59.66 269 ALA A N 1
ATOM 1888 C CA . ALA A 1 269 ? -11.105 -0.408 -15.768 1.00 59.66 269 ALA A CA 1
ATOM 1889 C C . ALA A 1 269 ? -10.046 0.675 -16.050 1.00 59.66 269 ALA A C 1
ATOM 1891 O O . ALA A 1 269 ? -9.423 0.659 -17.110 1.00 59.66 269 ALA A O 1
ATOM 1892 N N . ASP A 1 270 ? -9.812 1.569 -15.084 1.00 58.47 270 ASP A N 1
ATOM 1893 C CA . ASP A 1 270 ? -8.893 2.716 -15.163 1.00 58.47 270 ASP A CA 1
ATOM 1894 C C . ASP A 1 270 ? -7.404 2.300 -15.132 1.00 58.47 270 ASP A C 1
ATOM 1896 O O . ASP A 1 270 ? -6.486 3.095 -15.332 1.00 58.47 270 ASP A O 1
ATOM 1900 N N . SER A 1 271 ? -7.149 1.019 -14.886 1.00 56.97 271 SER A N 1
ATOM 1901 C CA . SER A 1 271 ? -5.843 0.433 -14.624 1.00 56.97 271 SER A CA 1
ATOM 1902 C C . SER A 1 271 ? -4.998 0.311 -15.896 1.00 56.97 271 SER A C 1
ATOM 1904 O O . SER A 1 271 ? -4.868 -0.777 -16.458 1.00 56.97 271 SER A O 1
ATOM 1906 N N . THR A 1 272 ? -4.377 1.413 -16.318 1.00 54.03 272 THR A N 1
ATOM 1907 C CA . THR A 1 272 ? -3.402 1.525 -17.425 1.00 54.03 272 THR A CA 1
ATOM 1908 C C . THR A 1 272 ? -3.979 1.383 -18.835 1.00 54.03 272 THR A C 1
ATOM 1910 O O . THR A 1 272 ? -5.069 0.853 -19.025 1.00 54.03 272 THR A O 1
ATOM 1913 N N . ALA A 1 273 ? -3.188 1.758 -19.849 1.00 57.62 273 ALA A N 1
ATOM 1914 C CA . ALA A 1 273 ? -3.491 1.480 -21.259 1.00 57.62 273 ALA A CA 1
ATOM 1915 C C . ALA A 1 273 ? -3.744 -0.018 -21.554 1.00 57.62 273 ALA A C 1
ATOM 1917 O O . ALA A 1 273 ? -4.339 -0.352 -22.573 1.00 57.62 273 ALA A O 1
ATOM 1918 N N . ALA A 1 274 ? -3.304 -0.921 -20.668 1.00 58.12 274 ALA A N 1
ATOM 1919 C CA . ALA A 1 274 ? -3.516 -2.363 -20.766 1.00 58.12 274 ALA A CA 1
ATOM 1920 C C . ALA A 1 274 ? -4.719 -2.883 -19.942 1.00 58.12 274 ALA A C 1
ATOM 1922 O O . ALA A 1 274 ? -4.967 -4.089 -19.942 1.00 58.12 274 ALA A O 1
ATOM 1923 N N . HIS A 1 275 ? -5.473 -2.012 -19.254 1.00 62.97 275 HIS A N 1
ATOM 1924 C CA . HIS A 1 275 ? -6.692 -2.343 -18.496 1.00 62.97 275 HIS A CA 1
ATOM 1925 C C . HIS A 1 275 ? -6.539 -3.517 -17.497 1.00 62.97 275 HIS A C 1
ATOM 1927 O O . HIS A 1 275 ? -7.392 -4.402 -17.391 1.00 62.97 275 HIS A O 1
ATOM 1933 N N . HIS A 1 276 ? -5.439 -3.534 -16.739 1.00 61.69 276 HIS A N 1
ATOM 1934 C CA . HIS A 1 276 ? -5.136 -4.557 -15.734 1.00 61.69 276 HIS A CA 1
ATOM 1935 C C . HIS A 1 276 ? -6.047 -4.501 -14.500 1.00 61.69 276 HIS A C 1
ATOM 1937 O O . HIS A 1 276 ? -5.742 -3.827 -13.519 1.00 61.69 276 HIS A O 1
ATOM 1943 N N . ARG A 1 277 ? -7.126 -5.285 -14.515 1.00 73.94 277 ARG A N 1
ATOM 1944 C CA . ARG A 1 277 ? -8.056 -5.415 -13.383 1.00 73.94 277 ARG A CA 1
ATOM 1945 C C . ARG A 1 277 ? -7.340 -5.662 -12.052 1.00 73.94 277 ARG A C 1
ATOM 1947 O O . ARG A 1 277 ? -6.365 -6.416 -11.983 1.00 73.94 277 ARG A O 1
ATOM 1954 N N . GLY A 1 278 ? -7.887 -5.090 -10.979 1.00 76.38 278 GLY A N 1
ATOM 1955 C CA . GLY A 1 278 ? -7.498 -5.459 -9.625 1.00 76.38 278 GLY A CA 1
ATOM 1956 C C . GLY A 1 278 ? -7.728 -6.951 -9.365 1.00 76.38 278 GLY A C 1
ATOM 1957 O O . GLY A 1 278 ? -8.551 -7.609 -9.999 1.00 76.38 278 GLY A O 1
ATOM 1958 N N . ASN A 1 279 ? -6.990 -7.515 -8.417 1.00 80.25 279 ASN A N 1
ATOM 1959 C CA . ASN A 1 279 ? -7.106 -8.936 -8.081 1.00 80.25 279 ASN A CA 1
ATOM 1960 C C . ASN A 1 279 ? -8.127 -9.221 -6.966 1.00 80.25 279 ASN A C 1
ATOM 1962 O O . ASN A 1 279 ? -8.257 -10.372 -6.547 1.00 80.25 279 ASN A O 1
ATOM 1966 N N . GLY A 1 280 ? -8.806 -8.189 -6.451 1.00 85.44 280 GLY A N 1
ATOM 1967 C CA . GLY A 1 280 ? -9.821 -8.315 -5.402 1.00 85.44 280 GLY A CA 1
ATOM 1968 C C . GLY A 1 280 ? -9.269 -8.703 -4.040 1.00 85.44 280 GLY A C 1
ATOM 1969 O O . GLY A 1 280 ? -10.033 -9.132 -3.176 1.00 85.44 280 GLY A O 1
ATOM 1970 N N . ARG A 1 281 ? -7.953 -8.581 -3.838 1.00 88.75 281 ARG A N 1
ATOM 1971 C CA . ARG A 1 281 ? -7.292 -8.984 -2.598 1.00 88.75 281 ARG A CA 1
ATOM 1972 C C . ARG A 1 281 ? -7.047 -7.797 -1.680 1.00 88.75 281 ARG A C 1
ATOM 1974 O O . ARG A 1 281 ? -6.813 -6.675 -2.125 1.00 88.75 281 ARG A O 1
ATOM 1981 N N . PHE A 1 282 ? -7.077 -8.085 -0.385 1.00 89.94 282 PHE A N 1
ATOM 1982 C CA . PHE A 1 282 ? -6.779 -7.142 0.679 1.00 89.94 282 PHE A CA 1
ATOM 1983 C C . PHE A 1 282 ? -5.303 -7.194 1.057 1.00 89.94 282 PHE A C 1
ATOM 1985 O O . PHE A 1 282 ? -4.719 -8.268 1.240 1.00 89.94 282 PHE A O 1
ATOM 1992 N N . TYR A 1 283 ? -4.737 -6.013 1.262 1.00 89.06 283 TYR A N 1
ATOM 1993 C CA . TYR A 1 283 ? -3.368 -5.795 1.704 1.00 89.06 283 TYR A CA 1
ATOM 1994 C C . TYR A 1 283 ? -3.388 -4.950 2.983 1.00 89.06 283 TYR A C 1
ATOM 1996 O O . TYR A 1 283 ? -3.307 -3.722 2.910 1.00 89.06 283 TYR A O 1
ATOM 2004 N N . PRO A 1 284 ? -3.568 -5.586 4.158 1.00 90.81 284 PRO A N 1
ATOM 2005 C CA . PRO A 1 284 ? -3.516 -4.913 5.449 1.00 90.81 284 PRO A CA 1
ATOM 2006 C C . PRO A 1 284 ? -2.139 -4.292 5.687 1.00 90.81 284 PRO A C 1
ATOM 2008 O O . PRO A 1 284 ? -1.114 -4.956 5.518 1.00 90.81 284 PRO A O 1
ATOM 2011 N N . GLY A 1 285 ? -2.140 -3.025 6.079 1.00 87.38 285 GLY A N 1
ATOM 2012 C CA . GLY A 1 285 ? -0.959 -2.257 6.441 1.00 87.38 285 GLY A CA 1
ATOM 2013 C C . GLY A 1 285 ? -0.831 -2.097 7.951 1.00 87.38 285 GLY A C 1
ATOM 2014 O O . GLY A 1 285 ? -0.979 -3.049 8.719 1.00 87.38 285 GLY A O 1
ATOM 2015 N N . GLU A 1 286 ? -0.528 -0.876 8.375 1.00 84.50 286 GLU A N 1
ATOM 2016 C CA . GLU A 1 286 ? -0.275 -0.557 9.776 1.00 84.50 286 GLU A CA 1
ATOM 2017 C C . GLU A 1 286 ? -1.557 -0.375 10.600 1.00 84.50 286 GLU A C 1
ATOM 2019 O O . GLU A 1 286 ? -2.656 -0.136 10.084 1.00 84.50 286 GLU A O 1
ATOM 2024 N N . ILE A 1 287 ? -1.388 -0.470 11.922 1.00 91.25 287 ILE A N 1
ATOM 2025 C CA . ILE A 1 287 ? -2.436 -0.168 12.896 1.00 91.25 287 ILE A CA 1
ATOM 2026 C C . ILE A 1 287 ? -2.751 1.330 12.843 1.00 91.25 287 ILE A C 1
ATOM 2028 O O . ILE A 1 287 ? -1.871 2.173 13.019 1.00 91.25 287 ILE A O 1
ATOM 2032 N 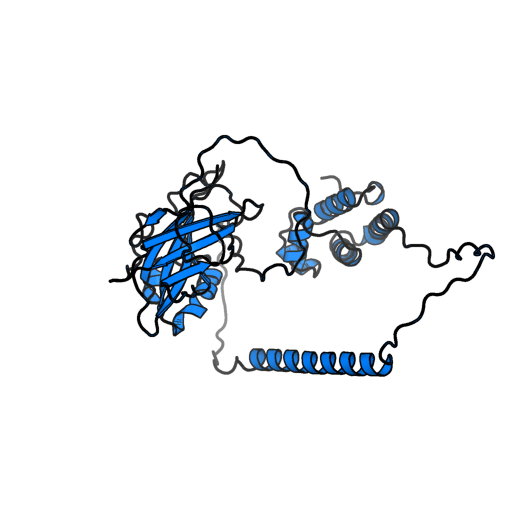N . LEU A 1 288 ? -4.029 1.653 12.669 1.00 91.56 288 LEU A N 1
ATOM 2033 C CA . LEU A 1 288 ? -4.535 3.018 12.678 1.00 91.56 288 LEU A CA 1
ATOM 2034 C C . LEU A 1 288 ? -4.638 3.501 14.122 1.00 91.56 288 LEU A C 1
ATOM 2036 O O . LEU A 1 288 ? -5.493 3.053 14.891 1.00 91.56 288 LEU A O 1
ATOM 2040 N N . ARG A 1 289 ? -3.757 4.427 14.495 1.00 90.38 289 ARG A N 1
ATOM 2041 C CA . ARG A 1 289 ? -3.826 5.096 15.794 1.00 90.38 289 ARG A CA 1
ATOM 2042 C C . ARG A 1 289 ? -4.860 6.211 15.732 1.00 90.38 289 ARG A C 1
ATOM 2044 O O . ARG A 1 289 ? -4.814 7.047 14.832 1.00 90.38 289 ARG A O 1
ATOM 2051 N N . LEU A 1 290 ? -5.775 6.208 16.696 1.00 91.00 290 LEU A N 1
ATOM 2052 C CA . LEU A 1 290 ? -6.771 7.260 16.839 1.00 91.00 290 LEU A CA 1
ATOM 2053 C C . LEU A 1 290 ? -6.250 8.383 17.731 1.00 91.00 290 LEU A C 1
ATOM 2055 O O . LEU A 1 290 ? -5.616 8.133 18.755 1.00 91.00 290 LEU A O 1
ATOM 2059 N N . THR A 1 291 ? -6.566 9.613 17.349 1.00 90.25 291 THR A N 1
ATOM 2060 C CA . THR A 1 291 ? -6.503 10.784 18.220 1.00 90.25 291 THR A CA 1
ATOM 2061 C C . THR A 1 291 ? -7.686 10.791 19.187 1.00 90.25 291 THR A C 1
ATOM 2063 O O . THR A 1 291 ? -8.646 10.027 19.038 1.00 90.25 291 THR A O 1
ATOM 2066 N N . ASP A 1 292 ? -7.680 11.726 20.138 1.00 88.00 292 ASP A N 1
ATOM 2067 C CA . ASP A 1 292 ? -8.801 11.883 21.066 1.00 88.00 292 ASP A CA 1
ATOM 2068 C C . ASP A 1 292 ? -10.118 12.276 20.395 1.00 88.00 292 ASP A C 1
ATOM 2070 O O . ASP A 1 292 ? -11.188 12.000 20.931 1.00 88.00 292 ASP A O 1
ATOM 2074 N N . GLN A 1 293 ? -10.044 12.833 19.186 1.00 89.00 293 GLN A N 1
ATOM 2075 C CA . GLN A 1 293 ? -11.194 13.216 18.369 1.00 89.00 293 GLN A CA 1
ATOM 2076 C C . GLN A 1 293 ? -11.701 12.076 17.464 1.00 89.00 293 GLN A C 1
ATOM 2078 O O . GLN A 1 293 ? -12.492 12.325 16.552 1.00 89.00 293 GLN A O 1
ATOM 2083 N N . ASN A 1 294 ? -11.262 10.833 17.709 1.00 92.19 294 ASN A N 1
ATOM 2084 C CA . ASN A 1 294 ? -11.572 9.635 16.917 1.00 92.19 294 ASN A CA 1
ATOM 2085 C C . ASN A 1 294 ? -11.138 9.758 15.452 1.00 92.19 294 ASN A C 1
ATOM 2087 O O . ASN A 1 294 ? -11.815 9.278 14.540 1.00 92.19 294 ASN A O 1
ATOM 2091 N N . CYS A 1 295 ? -10.002 10.412 15.233 1.00 92.81 295 CYS A N 1
ATOM 2092 C CA . CYS A 1 295 ? -9.441 10.615 13.910 1.00 92.81 295 CYS A CA 1
ATOM 2093 C C . CYS A 1 295 ? -8.167 9.809 13.737 1.00 92.81 295 CYS A C 1
ATOM 2095 O O . CYS A 1 295 ? -7.401 9.653 14.681 1.00 92.81 295 CYS A O 1
ATOM 2097 N N . PHE A 1 296 ? -7.957 9.272 12.544 1.00 91.31 296 PHE A N 1
ATOM 2098 C CA . PHE A 1 296 ? -6.749 8.543 12.191 1.00 91.31 296 PHE A CA 1
ATOM 2099 C C . PHE A 1 296 ? -6.100 9.175 10.970 1.00 91.31 296 PHE A C 1
ATOM 2101 O O . PHE A 1 296 ? -6.783 9.727 10.105 1.00 91.31 296 PHE A O 1
ATOM 2108 N N . THR A 1 297 ? -4.786 9.006 10.886 1.00 89.56 297 THR A N 1
ATOM 2109 C CA . THR A 1 297 ? -3.992 9.323 9.703 1.00 89.56 297 THR A CA 1
ATOM 2110 C C . THR A 1 297 ? -3.019 8.177 9.474 1.00 89.56 297 THR A C 1
ATOM 2112 O O . THR A 1 297 ? -2.392 7.688 10.413 1.00 89.56 297 THR A O 1
ATOM 2115 N N . VAL A 1 298 ? -2.893 7.754 8.226 1.00 83.62 298 VAL A N 1
ATOM 2116 C CA . VAL A 1 298 ? -1.890 6.805 7.757 1.00 83.62 298 VAL A CA 1
ATOM 2117 C C . VAL A 1 298 ? -0.839 7.598 7.011 1.00 83.62 298 VAL A C 1
ATOM 2119 O O . VAL A 1 298 ? -1.177 8.438 6.171 1.00 83.62 298 VAL A O 1
ATOM 2122 N N . GLN A 1 299 ? 0.425 7.332 7.331 1.00 79.25 299 GLN A N 1
ATOM 2123 C CA . GLN A 1 299 ? 1.546 7.864 6.566 1.00 79.25 299 GLN A CA 1
ATOM 2124 C C . GLN A 1 299 ? 1.458 7.408 5.104 1.00 79.25 299 GLN A C 1
ATOM 2126 O O . GLN A 1 299 ? 0.772 6.421 4.820 1.00 79.25 299 GLN A O 1
ATOM 2131 N N . PRO A 1 300 ? 2.125 8.108 4.172 1.00 76.12 300 PRO A N 1
ATOM 2132 C CA . PRO A 1 300 ? 2.124 7.717 2.775 1.00 76.12 300 PRO A CA 1
ATOM 2133 C C . PRO A 1 300 ? 2.484 6.239 2.624 1.00 76.12 300 PRO A C 1
ATOM 2135 O O . PRO A 1 300 ? 3.587 5.819 2.970 1.00 76.12 300 PRO A O 1
ATOM 2138 N N . TYR A 1 301 ? 1.547 5.448 2.113 1.00 72.50 301 TYR A N 1
ATOM 2139 C CA . TYR A 1 301 ? 1.802 4.066 1.733 1.00 72.50 301 TYR A CA 1
ATOM 2140 C C . TYR A 1 301 ? 1.593 3.923 0.234 1.00 72.50 301 TYR A C 1
ATOM 2142 O O . TYR A 1 301 ? 0.795 4.647 -0.369 1.00 72.50 301 TYR A O 1
ATOM 2150 N N . ASN A 1 302 ? 2.349 3.013 -0.375 1.00 69.38 302 ASN A N 1
ATOM 2151 C CA . ASN A 1 302 ? 2.271 2.786 -1.811 1.00 69.38 302 ASN A CA 1
ATOM 2152 C C . ASN A 1 302 ? 0.848 2.358 -2.178 1.00 69.38 302 ASN A C 1
ATOM 2154 O O . ASN A 1 302 ? 0.337 1.351 -1.684 1.00 69.38 302 ASN A O 1
ATOM 2158 N N . LEU A 1 303 ? 0.220 3.157 -3.032 1.00 62.12 303 LEU A N 1
ATOM 2159 C CA . LEU A 1 303 ? -1.035 2.833 -3.668 1.00 62.12 303 LEU A CA 1
ATOM 2160 C C . LEU A 1 303 ? -0.745 1.884 -4.818 1.00 62.12 303 LEU A C 1
ATOM 2162 O O . LEU A 1 303 ? 0.142 2.110 -5.639 1.00 62.12 303 LEU A O 1
ATOM 2166 N N . GLY A 1 304 ? -1.539 0.828 -4.885 1.00 51.84 304 GLY A N 1
ATOM 2167 C CA . GLY A 1 304 ? -1.514 -0.084 -6.006 1.00 51.84 304 GLY A CA 1
ATOM 2168 C C . GLY A 1 304 ? -0.692 -1.347 -5.793 1.00 51.84 304 GLY A C 1
ATOM 2169 O O . GLY A 1 304 ? 0.209 -1.480 -4.964 1.00 51.84 304 GLY A O 1
ATOM 2170 N N . TYR A 1 305 ? -1.077 -2.308 -6.613 1.00 52.25 305 TYR A N 1
ATOM 2171 C CA . TYR A 1 305 ? -0.285 -3.461 -6.979 1.00 52.25 305 TYR A CA 1
ATOM 2172 C C . TYR A 1 305 ? 0.897 -2.972 -7.831 1.00 52.25 305 TYR A C 1
ATOM 2174 O O . TYR A 1 305 ? 0.734 -2.042 -8.620 1.00 52.25 305 TYR A O 1
ATOM 2182 N N . GLY A 1 306 ? 2.090 -3.542 -7.634 1.00 42.16 306 GLY A N 1
ATOM 2183 C CA . GLY A 1 306 ? 3.350 -2.955 -8.105 1.00 42.16 306 GLY A CA 1
ATOM 2184 C C . GLY A 1 306 ? 3.326 -2.444 -9.553 1.00 42.16 306 GLY A C 1
ATOM 2185 O O . GLY A 1 306 ? 3.284 -3.247 -10.479 1.00 42.16 306 GLY A O 1
ATOM 2186 N N . GLY A 1 307 ? 3.422 -1.119 -9.722 1.00 40.03 307 GLY A N 1
ATOM 2187 C CA . GLY A 1 307 ? 3.810 -0.476 -10.984 1.00 40.03 307 GLY A CA 1
ATOM 2188 C C . GLY A 1 307 ? 2.711 0.134 -11.859 1.00 40.03 307 GLY A C 1
ATOM 2189 O O . GLY A 1 307 ? 3.035 0.554 -12.965 1.00 40.03 307 GLY A O 1
ATOM 2190 N N . TYR A 1 308 ? 1.451 0.219 -11.418 1.00 47.66 308 TYR A N 1
ATOM 2191 C CA . TYR A 1 308 ? 0.372 0.732 -12.276 1.00 47.66 308 TYR A CA 1
ATOM 2192 C C . TYR A 1 308 ? -0.251 2.030 -11.745 1.00 47.66 308 TYR A C 1
ATOM 2194 O O . TYR A 1 308 ? -0.962 2.036 -10.740 1.00 47.66 308 TYR A O 1
ATOM 2202 N N . THR A 1 309 ? 0.003 3.135 -12.449 1.00 50.53 309 THR A N 1
ATOM 2203 C CA . THR A 1 309 ? -0.787 4.369 -12.351 1.00 50.53 309 THR A CA 1
ATOM 2204 C C . THR A 1 309 ? -2.200 4.115 -12.890 1.00 50.53 309 THR A C 1
ATOM 2206 O O . THR A 1 309 ? -2.394 3.263 -13.757 1.00 50.53 309 THR A O 1
ATOM 2209 N N . GLY A 1 310 ? -3.207 4.814 -12.362 1.00 54.00 310 GLY A N 1
ATOM 2210 C CA . GLY A 1 310 ? -4.578 4.692 -12.871 1.00 54.00 310 GLY A CA 1
ATOM 2211 C C . GLY A 1 310 ? -5.513 3.757 -12.094 1.00 54.00 310 GLY A C 1
ATOM 2212 O O . GLY A 1 310 ? -6.621 3.526 -12.537 1.00 54.00 310 GLY A O 1
ATOM 2213 N N . ILE A 1 311 ? -5.154 3.211 -10.925 1.00 63.09 311 ILE A N 1
ATOM 2214 C CA . ILE A 1 311 ? -6.080 2.329 -10.182 1.00 63.09 311 ILE A CA 1
ATOM 2215 C C . ILE A 1 311 ? -6.847 3.101 -9.107 1.00 63.09 311 ILE A C 1
ATOM 2217 O O . ILE A 1 311 ? -6.259 3.512 -8.103 1.00 63.09 311 ILE A O 1
ATOM 2221 N N . THR A 1 312 ? -8.172 3.214 -9.265 1.00 74.31 312 THR A N 1
ATOM 2222 C CA . THR A 1 312 ? -9.056 3.588 -8.153 1.00 74.31 312 THR A CA 1
ATOM 2223 C C . THR A 1 312 ? -8.845 2.600 -7.008 1.00 74.31 312 THR A C 1
ATOM 2225 O O . THR A 1 312 ? -9.125 1.404 -7.126 1.00 74.31 312 THR A O 1
ATOM 2228 N N . THR A 1 313 ? -8.308 3.101 -5.899 1.00 79.62 313 THR A N 1
ATOM 2229 C CA . THR A 1 313 ? -7.935 2.290 -4.740 1.00 79.62 313 THR A CA 1
ATOM 2230 C C . THR A 1 313 ? -8.951 2.502 -3.634 1.00 79.62 313 THR A C 1
ATOM 2232 O O . THR A 1 313 ? -9.242 3.639 -3.254 1.00 79.62 313 THR A O 1
ATOM 2235 N N . ARG A 1 314 ? -9.481 1.407 -3.081 1.00 88.00 314 ARG A N 1
ATOM 2236 C CA . ARG A 1 314 ? -10.278 1.469 -1.853 1.00 88.00 314 ARG A CA 1
ATOM 2237 C C . ARG A 1 314 ? -9.411 1.110 -0.663 1.00 88.00 314 ARG A C 1
ATOM 2239 O O . ARG A 1 314 ? -8.671 0.130 -0.686 1.00 88.00 314 ARG A O 1
ATOM 2246 N N . VAL A 1 315 ? -9.538 1.901 0.388 1.00 90.00 315 VAL A N 1
ATOM 2247 C CA . VAL A 1 315 ? -8.829 1.718 1.650 1.00 90.00 315 VAL A CA 1
ATOM 2248 C C . VAL A 1 315 ? -9.855 1.329 2.688 1.00 90.00 315 VAL A C 1
ATOM 2250 O O . VAL A 1 315 ? -10.606 2.174 3.171 1.00 90.00 315 VAL A O 1
ATOM 2253 N N . TYR A 1 316 ? -9.921 0.045 3.002 1.00 92.94 316 TYR A N 1
ATOM 2254 C CA . TYR A 1 316 ? -10.828 -0.465 4.015 1.00 92.94 316 TYR A CA 1
ATOM 2255 C C . TYR A 1 316 ? -10.264 -0.184 5.399 1.00 92.94 316 TYR A C 1
ATOM 2257 O O . TYR A 1 316 ? -9.101 -0.469 5.677 1.00 92.94 316 TYR A O 1
ATOM 2265 N N . VAL A 1 317 ? -11.104 0.341 6.283 1.00 94.00 317 VAL A N 1
ATOM 2266 C CA . VAL A 1 317 ? -10.811 0.401 7.713 1.00 94.00 317 VAL A CA 1
ATOM 2267 C C . VAL A 1 317 ? -11.370 -0.869 8.330 1.00 94.00 317 VAL A C 1
ATOM 2269 O O . VAL A 1 317 ? -12.586 -1.052 8.420 1.00 94.00 317 VAL A O 1
ATOM 2272 N N . LEU A 1 318 ? -10.475 -1.769 8.717 1.00 95.00 318 LEU A N 1
ATOM 2273 C CA . LEU A 1 318 ? -10.806 -3.037 9.346 1.00 95.00 318 LEU A CA 1
ATOM 2274 C C . LEU A 1 318 ? -10.710 -2.900 10.859 1.00 95.00 318 LEU A C 1
ATOM 2276 O O . LEU A 1 318 ? -9.759 -2.317 11.369 1.00 95.00 318 LEU A O 1
ATOM 2280 N N . GLN A 1 319 ? -11.659 -3.489 11.571 1.00 95.38 319 GLN A N 1
ATOM 2281 C CA . GLN A 1 319 ? -11.584 -3.713 13.002 1.00 95.38 319 GLN A CA 1
ATOM 2282 C C . GLN A 1 319 ? -11.225 -5.173 13.261 1.00 95.38 319 GLN A C 1
ATOM 2284 O O . GLN A 1 319 ? -11.844 -6.086 12.715 1.00 95.38 319 GLN A O 1
ATOM 2289 N N . VAL A 1 320 ? -10.211 -5.392 14.090 1.00 96.06 320 VAL A N 1
ATOM 2290 C CA . VAL A 1 320 ? -9.629 -6.713 14.354 1.00 96.06 320 VAL A CA 1
ATOM 2291 C C . VAL A 1 320 ? -9.379 -6.894 15.842 1.00 96.06 320 VAL A C 1
ATOM 2293 O O . VAL A 1 320 ? -9.325 -5.920 16.592 1.00 96.06 320 VAL A O 1
ATOM 2296 N N . ASP A 1 321 ? -9.251 -8.140 16.289 1.00 96.06 321 ASP A N 1
ATOM 2297 C CA . ASP A 1 321 ? -8.736 -8.414 17.631 1.00 96.06 321 ASP A CA 1
ATOM 2298 C C . ASP A 1 321 ? -7.254 -8.016 17.730 1.00 96.06 321 ASP A C 1
ATOM 2300 O O . ASP A 1 321 ? -6.483 -8.209 16.782 1.00 96.06 321 ASP A O 1
ATOM 2304 N N . SER A 1 322 ? -6.848 -7.452 18.868 1.00 93.94 322 SER A N 1
ATOM 2305 C CA . SER A 1 322 ? -5.463 -7.022 19.076 1.00 93.94 322 SER A CA 1
ATOM 2306 C C . SER A 1 322 ? -4.442 -8.163 18.951 1.00 93.94 322 SER A C 1
ATOM 2308 O O . SER A 1 322 ? -3.340 -7.923 18.457 1.00 93.94 322 SER A O 1
ATOM 2310 N N . ALA A 1 323 ? -4.819 -9.405 19.276 1.00 93.12 323 ALA A N 1
ATOM 2311 C CA . ALA A 1 323 ? -3.972 -10.588 19.116 1.00 93.12 323 ALA A CA 1
ATOM 2312 C C . ALA A 1 323 ? -3.697 -10.949 17.644 1.00 93.12 323 ALA A C 1
ATOM 2314 O O . ALA A 1 323 ? -2.706 -11.610 17.339 1.00 93.12 323 ALA A O 1
ATOM 2315 N N . VAL A 1 324 ? -4.557 -10.508 16.720 1.00 93.56 324 VAL A N 1
ATOM 2316 C CA . VAL A 1 324 ? -4.491 -10.859 15.290 1.00 93.56 324 VAL A CA 1
ATOM 2317 C C . VAL A 1 324 ? -3.861 -9.743 14.450 1.00 93.56 324 VAL A C 1
ATOM 2319 O O . VAL A 1 324 ? -3.337 -9.994 13.363 1.00 93.56 324 VAL A O 1
ATOM 2322 N N . ALA A 1 325 ? -3.856 -8.509 14.960 1.00 90.94 325 ALA A N 1
ATOM 2323 C CA . ALA A 1 325 ? -3.427 -7.319 14.229 1.00 90.94 325 ALA A CA 1
ATOM 2324 C C . ALA A 1 325 ? -2.027 -7.438 13.596 1.00 90.94 325 ALA A C 1
ATOM 2326 O O . ALA A 1 325 ? -1.834 -7.068 12.440 1.00 90.94 325 ALA A O 1
ATOM 2327 N N . SER A 1 326 ? -1.058 -8.003 14.321 1.00 88.38 326 SER A N 1
ATOM 2328 C CA . SER A 1 326 ? 0.326 -8.158 13.847 1.00 88.38 326 SER A CA 1
ATOM 2329 C C . SER A 1 326 ? 0.515 -9.295 12.832 1.00 88.38 326 SER A C 1
ATOM 2331 O O . SER A 1 326 ? 1.521 -9.333 12.120 1.00 88.38 326 SER A O 1
ATOM 2333 N N . VAL A 1 327 ? -0.443 -10.222 12.742 1.00 90.44 327 VAL A N 1
ATOM 2334 C CA . VAL A 1 327 ? -0.381 -11.399 11.862 1.00 90.44 327 VAL A CA 1
ATOM 2335 C C . VAL A 1 327 ? -0.837 -11.054 10.444 1.00 90.44 327 VAL A C 1
ATOM 2337 O O . VAL A 1 327 ? -0.299 -11.589 9.473 1.00 90.44 327 VAL A O 1
ATOM 2340 N N . LEU A 1 328 ? -1.788 -10.126 10.308 1.00 90.31 328 LEU A N 1
ATOM 2341 C CA . LEU A 1 328 ? -2.444 -9.811 9.039 1.00 90.31 328 LEU A CA 1
ATOM 2342 C C . LEU A 1 328 ? -1.488 -9.371 7.916 1.00 90.31 328 LEU A C 1
ATOM 2344 O O . LEU A 1 328 ? -1.561 -9.975 6.842 1.00 90.31 328 LEU A O 1
ATOM 2348 N N . PRO A 1 329 ? -0.557 -8.413 8.116 1.00 88.56 329 PRO A N 1
ATOM 2349 C CA . PRO A 1 329 ? 0.374 -8.021 7.053 1.00 88.56 329 PRO A CA 1
ATOM 2350 C C . PRO A 1 329 ? 1.274 -9.178 6.603 1.00 88.56 329 PRO A C 1
ATOM 2352 O O . PRO A 1 329 ? 1.550 -9.349 5.415 1.00 88.56 329 PRO A O 1
ATOM 2355 N N . ARG A 1 330 ? 1.700 -10.024 7.552 1.00 87.00 330 ARG A N 1
ATOM 2356 C CA . ARG A 1 330 ? 2.552 -11.187 7.279 1.00 87.00 330 ARG A CA 1
ATOM 2357 C C . ARG A 1 330 ? 1.814 -12.238 6.452 1.00 87.00 330 ARG A C 1
ATOM 2359 O O . ARG A 1 330 ? 2.373 -12.743 5.480 1.00 87.00 330 ARG A O 1
ATOM 2366 N N . GLU A 1 331 ? 0.576 -12.562 6.815 1.00 90.69 331 GLU A N 1
ATOM 2367 C CA . GLU A 1 331 ? -0.241 -13.520 6.064 1.00 90.69 331 GLU A CA 1
ATOM 2368 C C . GLU A 1 331 ? -0.604 -12.992 4.674 1.00 90.69 331 GLU A C 1
ATOM 2370 O O . GLU A 1 331 ? -0.502 -13.732 3.695 1.00 90.69 331 GLU A O 1
ATOM 2375 N N . ALA A 1 332 ? -0.932 -11.703 4.557 1.00 89.69 332 ALA A N 1
ATOM 2376 C CA . ALA A 1 332 ? -1.168 -11.072 3.264 1.00 89.69 332 ALA A CA 1
ATOM 2377 C C . ALA A 1 332 ? 0.066 -11.171 2.360 1.00 89.69 332 ALA A C 1
ATOM 2379 O O . ALA A 1 332 ? -0.050 -11.574 1.205 1.00 89.69 332 ALA A O 1
ATOM 2380 N N . HIS A 1 333 ? 1.259 -10.887 2.890 1.00 84.75 333 HIS A N 1
ATOM 2381 C CA . HIS A 1 333 ? 2.499 -11.009 2.128 1.00 84.75 333 HIS A CA 1
ATOM 2382 C C . HIS A 1 333 ? 2.750 -12.448 1.649 1.00 84.75 333 HIS A C 1
ATOM 2384 O O . HIS A 1 333 ? 3.051 -12.659 0.476 1.00 84.75 333 HIS A O 1
ATOM 2390 N N . ARG A 1 334 ? 2.576 -13.448 2.525 1.00 87.75 334 ARG A N 1
ATOM 2391 C CA . ARG A 1 334 ? 2.778 -14.870 2.183 1.00 87.75 334 ARG A CA 1
ATOM 2392 C C . ARG A 1 334 ? 1.827 -15.369 1.096 1.00 87.75 334 ARG A C 1
ATOM 2394 O O . ARG A 1 334 ? 2.219 -16.210 0.295 1.00 87.75 334 ARG A O 1
ATOM 2401 N N . ARG A 1 335 ? 0.587 -14.875 1.081 1.00 87.06 335 ARG A N 1
ATOM 2402 C CA . ARG A 1 335 ? -0.483 -15.351 0.186 1.00 87.06 335 ARG A CA 1
ATOM 2403 C C . ARG A 1 335 ? -0.672 -14.497 -1.069 1.00 87.06 335 ARG A C 1
ATOM 2405 O O . ARG A 1 335 ? -1.526 -14.816 -1.891 1.00 87.06 335 ARG A O 1
ATOM 2412 N N . GLY A 1 336 ? 0.087 -13.409 -1.217 1.00 85.44 336 GLY A N 1
ATOM 2413 C CA . GLY A 1 336 ? -0.125 -12.443 -2.299 1.00 85.44 336 GLY A CA 1
ATOM 2414 C C . GLY A 1 336 ? -1.411 -11.621 -2.136 1.00 85.44 336 GLY A C 1
ATOM 2415 O O . GLY A 1 336 ? -1.976 -11.160 -3.125 1.00 85.44 336 GLY A O 1
ATOM 2416 N N . GLY A 1 337 ? -1.862 -11.423 -0.896 1.00 89.06 337 GLY A N 1
ATOM 2417 C CA . GLY A 1 337 ? -3.085 -10.721 -0.511 1.00 89.06 337 GLY A CA 1
ATOM 2418 C C . GLY A 1 337 ? -4.140 -11.657 0.090 1.00 89.06 337 GLY A C 1
ATOM 2419 O O . GLY A 1 337 ? -4.203 -12.847 -0.228 1.00 89.06 337 GLY A O 1
ATOM 2420 N N . LEU A 1 338 ? -4.974 -11.114 0.974 1.00 91.94 338 LEU A N 1
ATOM 2421 C CA . LEU A 1 338 ? -6.029 -11.853 1.672 1.00 91.94 338 LEU A CA 1
ATOM 2422 C C . LEU A 1 338 ? -7.356 -11.767 0.920 1.00 91.94 338 LEU A C 1
ATOM 2424 O O . LEU A 1 338 ? -7.661 -10.752 0.298 1.00 91.94 338 LEU A O 1
ATOM 2428 N N . THR A 1 339 ? -8.146 -12.832 0.985 1.00 92.62 339 THR A N 1
ATOM 2429 C CA . THR A 1 339 ? -9.554 -12.826 0.560 1.00 92.62 339 THR A CA 1
ATOM 2430 C C . THR A 1 339 ? -10.459 -12.297 1.679 1.00 92.62 339 THR A C 1
ATOM 2432 O O . THR A 1 339 ? -10.030 -12.171 2.829 1.00 92.62 339 THR A O 1
ATOM 2435 N N . ALA A 1 340 ? -11.726 -12.012 1.367 1.00 93.00 340 ALA A N 1
ATOM 2436 C CA . ALA A 1 340 ? -12.724 -11.700 2.390 1.00 93.00 340 ALA A CA 1
ATOM 2437 C C . ALA A 1 340 ? -12.885 -12.858 3.394 1.00 93.00 340 ALA A C 1
ATOM 2439 O O . ALA A 1 340 ? -12.929 -12.624 4.600 1.00 93.00 340 ALA A O 1
ATOM 2440 N N . ASP A 1 341 ? -12.866 -14.106 2.919 1.00 93.94 341 ASP A N 1
ATOM 2441 C CA . ASP A 1 341 ? -12.910 -15.300 3.768 1.00 93.94 341 ASP A CA 1
ATOM 2442 C C . ASP A 1 341 ? -11.706 -15.426 4.702 1.00 93.94 341 ASP A C 1
ATOM 2444 O O . ASP A 1 341 ? -11.859 -15.792 5.868 1.00 93.94 341 ASP A O 1
ATOM 2448 N N . ASP A 1 342 ? -10.500 -15.098 4.230 1.00 94.81 342 ASP A N 1
ATOM 2449 C CA . ASP A 1 342 ? -9.314 -15.053 5.090 1.00 94.81 342 ASP A CA 1
ATOM 2450 C C . ASP A 1 342 ? -9.492 -14.040 6.225 1.00 94.81 342 ASP A C 1
ATOM 2452 O O . ASP A 1 342 ? -9.253 -14.367 7.388 1.00 94.81 342 ASP A O 1
ATOM 2456 N N . LEU A 1 343 ? -9.957 -12.831 5.899 1.00 94.81 343 LEU A N 1
ATOM 2457 C CA . LEU A 1 343 ? -10.228 -11.781 6.880 1.00 94.81 343 LEU A CA 1
ATOM 2458 C C . LEU A 1 343 ? -11.323 -12.197 7.873 1.00 94.81 343 LEU A C 1
ATOM 2460 O O . LEU A 1 343 ? -11.146 -12.046 9.082 1.00 94.81 343 LEU A O 1
ATOM 2464 N N . ASN A 1 344 ? -12.415 -12.787 7.387 1.00 94.50 344 ASN A N 1
ATOM 2465 C CA . ASN A 1 344 ? -13.518 -13.268 8.216 1.00 94.50 344 ASN A CA 1
ATOM 2466 C C . ASN A 1 344 ? -13.074 -14.381 9.180 1.00 94.50 344 ASN A C 1
ATOM 2468 O O . ASN A 1 344 ? -13.438 -14.349 10.356 1.00 94.50 344 ASN A O 1
ATOM 2472 N N . ARG A 1 345 ? -12.261 -15.346 8.717 1.00 94.69 345 ARG A N 1
ATOM 2473 C CA . ARG A 1 345 ? -11.690 -16.412 9.568 1.00 94.69 345 ARG A CA 1
ATOM 2474 C C . ARG A 1 345 ? -10.786 -15.862 10.665 1.00 94.69 345 ARG A C 1
ATOM 2476 O O . ARG A 1 345 ? -10.724 -16.430 11.748 1.00 94.69 345 ARG A O 1
ATOM 2483 N N . LEU A 1 346 ? -10.117 -14.748 10.385 1.00 94.12 346 LEU A N 1
ATOM 2484 C CA . LEU A 1 346 ? -9.272 -14.021 11.329 1.00 94.12 346 LEU A CA 1
ATOM 2485 C C . LEU A 1 346 ? -10.065 -13.031 12.204 1.00 94.12 346 LEU A C 1
ATOM 2487 O O . LEU A 1 346 ? -9.475 -12.276 12.975 1.00 94.12 346 LEU A O 1
ATOM 2491 N N . GLY A 1 347 ? -11.400 -13.028 12.110 1.00 93.88 347 GLY A N 1
ATOM 2492 C CA . GLY A 1 347 ? -12.276 -12.198 12.937 1.00 93.88 347 GLY A CA 1
ATOM 2493 C C . GLY A 1 347 ? -12.237 -10.706 12.600 1.00 93.88 347 GLY A C 1
ATOM 2494 O O . GLY A 1 347 ? -12.608 -9.886 13.449 1.00 93.88 347 GLY A O 1
ATOM 2495 N N . ALA A 1 348 ? -11.779 -10.352 11.397 1.00 94.75 348 ALA A N 1
ATOM 2496 C CA . ALA A 1 348 ? -11.772 -8.984 10.902 1.00 94.75 348 ALA A CA 1
ATOM 2497 C C . ALA A 1 348 ? -13.158 -8.575 10.387 1.00 94.75 348 ALA A C 1
ATOM 2499 O O . ALA A 1 348 ? -13.840 -9.349 9.715 1.00 94.75 348 ALA A O 1
ATOM 2500 N N . THR A 1 349 ? -13.557 -7.337 10.669 1.00 94.31 349 THR A N 1
ATOM 2501 C CA . THR A 1 349 ? -14.798 -6.740 10.163 1.00 94.31 349 THR A CA 1
ATOM 2502 C C . THR A 1 349 ? -14.534 -5.358 9.571 1.00 94.31 349 THR A C 1
ATOM 2504 O O . THR A 1 349 ? -13.732 -4.590 10.095 1.00 94.31 349 THR A O 1
ATOM 2507 N N . ALA A 1 350 ? -15.199 -5.014 8.473 1.00 94.88 350 ALA A N 1
ATOM 2508 C CA . ALA A 1 350 ? -15.099 -3.707 7.840 1.00 94.88 350 ALA A CA 1
ATOM 2509 C C . ALA A 1 350 ? -15.944 -2.661 8.579 1.00 94.88 350 ALA A C 1
ATOM 2511 O O . ALA A 1 350 ? -17.160 -2.806 8.721 1.00 94.88 350 ALA A O 1
ATOM 2512 N N . VAL A 1 351 ? -15.302 -1.569 8.983 1.00 94.75 351 VAL A N 1
ATOM 2513 C CA . VAL A 1 351 ? -15.958 -0.345 9.469 1.00 94.75 351 VAL A CA 1
ATOM 2514 C C . VAL A 1 351 ? -16.512 0.466 8.292 1.00 94.75 351 VAL A C 1
ATOM 2516 O O . VAL A 1 351 ? -17.592 1.048 8.367 1.00 94.75 351 VAL A O 1
ATOM 2519 N N . GLY A 1 352 ? -15.776 0.478 7.184 1.00 93.50 352 GLY A N 1
ATOM 2520 C CA . GLY A 1 352 ? -16.098 1.172 5.942 1.00 93.50 352 GLY A CA 1
ATOM 2521 C C . GLY A 1 352 ? -14.856 1.263 5.065 1.00 93.50 352 GLY A C 1
ATOM 2522 O O . GLY A 1 352 ? -13.826 0.659 5.382 1.00 93.50 352 GLY A O 1
ATOM 2523 N N . TYR A 1 353 ? -14.932 2.035 3.987 1.00 93.12 353 TYR A N 1
ATOM 2524 C CA . TYR A 1 353 ? -13.779 2.292 3.132 1.00 93.12 353 TYR A CA 1
ATOM 2525 C C . TYR A 1 353 ? -13.714 3.736 2.649 1.00 93.12 353 TYR A C 1
ATOM 2527 O O . TYR A 1 353 ? -14.715 4.448 2.598 1.00 93.12 353 TYR A O 1
ATOM 2535 N N . LEU A 1 354 ? -12.510 4.150 2.276 1.00 91.12 354 LEU A N 1
ATOM 2536 C CA . LEU A 1 354 ? -12.236 5.413 1.606 1.00 91.12 354 LEU A CA 1
ATOM 2537 C C . LEU A 1 354 ? -11.879 5.123 0.154 1.00 91.12 354 LEU A C 1
ATOM 2539 O O . LEU A 1 354 ? -11.057 4.248 -0.112 1.00 91.12 354 LEU A O 1
ATOM 2543 N N . THR A 1 355 ? -12.502 5.835 -0.778 1.00 88.31 355 THR A N 1
ATOM 2544 C CA . THR A 1 355 ? -12.171 5.723 -2.201 1.00 88.31 355 THR A CA 1
ATOM 2545 C C . THR A 1 355 ? -11.175 6.805 -2.570 1.00 88.31 355 THR A C 1
ATOM 2547 O O . THR A 1 355 ? -11.441 7.991 -2.374 1.00 88.31 355 THR A O 1
ATOM 2550 N N . ILE A 1 356 ? -10.045 6.377 -3.121 1.00 84.06 356 ILE A N 1
ATOM 2551 C CA . ILE A 1 356 ? -9.027 7.244 -3.695 1.00 84.06 356 ILE A CA 1
ATOM 2552 C C . ILE A 1 356 ? -9.104 7.038 -5.204 1.00 84.06 356 ILE A C 1
ATOM 2554 O O . ILE A 1 356 ? -8.697 5.973 -5.682 1.00 84.06 356 ILE A O 1
ATOM 2558 N N . PRO A 1 357 ? -9.680 7.994 -5.950 1.00 77.00 357 PRO A N 1
ATOM 2559 C CA . PRO A 1 357 ? -9.763 7.877 -7.393 1.00 77.00 357 PRO A CA 1
ATOM 2560 C C . PRO A 1 357 ? -8.358 7.857 -7.986 1.00 77.00 357 PRO A C 1
ATOM 2562 O O . PRO A 1 357 ? -7.434 8.502 -7.477 1.00 77.00 357 PRO A O 1
ATOM 2565 N N . SER A 1 358 ? -8.209 7.128 -9.082 1.00 67.69 358 SER A N 1
ATOM 2566 C CA . SER A 1 358 ? -7.046 7.285 -9.937 1.00 67.69 358 SER A CA 1
ATOM 2567 C C . SER A 1 358 ? -6.964 8.717 -10.455 1.00 67.69 358 SER A C 1
ATOM 2569 O O . SER A 1 358 ? -7.945 9.249 -10.974 1.00 67.69 358 SER A O 1
ATOM 2571 N N . GLN A 1 359 ? -5.797 9.343 -10.316 1.00 63.44 359 GLN A N 1
ATOM 2572 C CA . GLN A 1 359 ? -5.507 10.576 -11.043 1.00 63.44 359 GLN A CA 1
ATOM 2573 C C . GLN A 1 359 ? -5.304 10.231 -12.532 1.00 63.44 359 GLN A C 1
ATOM 2575 O O . GLN A 1 359 ? -4.695 9.187 -12.799 1.00 63.44 359 GLN A O 1
ATOM 2580 N N . PRO A 1 360 ? -5.846 11.041 -13.460 1.00 51.88 360 PRO A N 1
ATOM 2581 C CA . PRO A 1 360 ? -5.683 10.853 -14.900 1.00 51.88 360 PRO A CA 1
ATOM 2582 C C . PRO A 1 360 ? -4.230 10.984 -15.372 1.00 51.88 360 PRO A C 1
ATOM 2584 O O . PRO A 1 360 ? -3.429 11.663 -14.684 1.00 51.88 360 PRO A O 1
#